Protein AF-A0A9I9E2L0-F1 (afdb_monomer)

Structure (mmCIF, N/CA/C/O backbone):
data_AF-A0A9I9E2L0-F1
#
_entry.id   AF-A0A9I9E2L0-F1
#
loop_
_atom_site.group_PDB
_atom_site.id
_atom_site.type_symbol
_atom_site.label_atom_id
_atom_site.label_alt_id
_atom_site.label_comp_id
_atom_site.label_asym_id
_atom_site.label_entity_id
_atom_site.label_seq_id
_atom_site.pdbx_PDB_ins_code
_atom_site.Cartn_x
_atom_site.Cartn_y
_atom_site.Cartn_z
_atom_site.occupancy
_atom_site.B_iso_or_equiv
_atom_site.auth_seq_id
_atom_site.auth_comp_id
_atom_site.auth_asym_id
_atom_site.auth_atom_id
_atom_site.pdbx_PDB_model_num
ATOM 1 N N . VAL A 1 1 ? -13.223 -1.050 19.903 1.00 66.44 1 VAL A N 1
ATOM 2 C CA . VAL A 1 1 ? -14.314 -0.051 19.802 1.00 66.44 1 VAL A CA 1
ATOM 3 C C . VAL A 1 1 ? -15.284 -0.520 18.727 1.00 66.44 1 VAL A C 1
ATOM 5 O O . VAL A 1 1 ? -15.280 0.008 17.629 1.00 66.44 1 VAL A O 1
ATOM 8 N N . LEU A 1 2 ? -16.043 -1.574 19.017 1.00 76.94 2 LEU A N 1
ATOM 9 C CA . LEU A 1 2 ? -17.119 -2.055 18.152 1.00 76.94 2 LEU A CA 1
ATOM 10 C C . LEU A 1 2 ? -18.434 -1.822 18.884 1.00 76.94 2 LEU A C 1
ATOM 12 O O . LEU A 1 2 ? -18.473 -1.879 20.117 1.00 76.94 2 LEU A O 1
ATOM 16 N N . LYS A 1 3 ? -19.491 -1.521 18.143 1.00 84.06 3 LYS A N 1
ATOM 17 C CA . LYS A 1 3 ? -20.833 -1.289 18.662 1.00 84.06 3 LYS A CA 1
ATOM 18 C C . LYS A 1 3 ? -21.819 -2.204 17.957 1.00 84.06 3 LYS A C 1
ATOM 20 O O . LYS A 1 3 ? -21.596 -2.682 16.850 1.00 84.06 3 LYS A O 1
ATOM 25 N N . LYS A 1 4 ? -22.942 -2.446 18.627 1.00 86.62 4 LYS A N 1
ATOM 26 C CA . LYS A 1 4 ? -24.074 -3.135 18.015 1.00 86.62 4 LYS A CA 1
ATOM 27 C C . LYS A 1 4 ? -24.522 -2.372 16.763 1.00 86.62 4 LYS A C 1
ATOM 29 O O . LYS A 1 4 ? -24.759 -1.170 16.848 1.00 86.62 4 LYS A O 1
ATOM 34 N N . GLY A 1 5 ? -24.672 -3.089 15.654 1.00 85.06 5 GLY A N 1
ATOM 35 C CA . GLY A 1 5 ? -24.998 -2.547 14.335 1.00 85.06 5 GLY A CA 1
ATOM 36 C C . GLY A 1 5 ? -23.785 -2.324 13.428 1.00 85.06 5 GLY A C 1
ATOM 37 O O . GLY A 1 5 ? -23.975 -2.124 12.231 1.00 85.06 5 GLY A O 1
ATOM 38 N N . ASP A 1 6 ? -22.556 -2.401 13.951 1.00 85.31 6 ASP A N 1
ATOM 39 C CA . ASP A 1 6 ? -21.355 -2.283 13.121 1.00 85.31 6 ASP A CA 1
ATOM 40 C C . ASP A 1 6 ? -21.259 -3.461 12.143 1.00 85.31 6 ASP A C 1
ATOM 42 O O . ASP A 1 6 ? -21.613 -4.602 12.462 1.00 85.31 6 ASP A O 1
ATOM 46 N N . THR A 1 7 ? -20.746 -3.185 10.945 1.00 83.94 7 THR A N 1
ATOM 47 C CA . THR A 1 7 ? -20.532 -4.205 9.914 1.00 83.94 7 THR A CA 1
ATOM 48 C C . THR A 1 7 ? -19.066 -4.616 9.881 1.00 83.94 7 THR A C 1
ATOM 50 O O . THR A 1 7 ? -18.178 -3.774 9.743 1.00 83.94 7 THR A O 1
ATOM 53 N N . LEU A 1 8 ? -18.802 -5.917 9.976 1.00 85.50 8 LEU A N 1
ATOM 54 C CA . LEU A 1 8 ? -17.474 -6.499 9.824 1.00 85.50 8 LEU A CA 1
ATOM 55 C C . LEU A 1 8 ? -17.405 -7.344 8.552 1.00 85.50 8 LEU A C 1
ATOM 57 O O . LEU A 1 8 ? -18.355 -8.025 8.168 1.00 85.50 8 LEU A O 1
ATOM 61 N N . PHE A 1 9 ? -16.234 -7.337 7.940 1.00 82.69 9 PHE A N 1
ATOM 62 C CA . PHE A 1 9 ? -15.884 -8.129 6.778 1.00 82.69 9 PHE A CA 1
ATOM 63 C C . PHE A 1 9 ? -14.737 -9.048 7.162 1.00 82.69 9 PHE A C 1
ATOM 65 O O . PHE A 1 9 ? -13.708 -8.585 7.648 1.00 82.69 9 PHE A O 1
ATOM 72 N N . LEU A 1 10 ? -14.911 -10.347 6.954 1.00 83.00 10 LEU A N 1
ATOM 73 C CA . LEU A 1 10 ? -13.898 -11.356 7.233 1.00 83.00 10 LEU A CA 1
ATOM 74 C C . LEU A 1 10 ? -13.575 -12.104 5.941 1.00 83.00 10 LEU A C 1
ATOM 76 O O . LEU A 1 10 ? -14.466 -12.691 5.332 1.00 83.00 10 LEU A O 1
ATOM 80 N N . GLY A 1 11 ? -12.316 -12.105 5.513 1.00 74.12 11 GLY A N 1
ATOM 81 C CA . GLY A 1 11 ? -11.905 -12.841 4.318 1.00 74.12 11 GLY A CA 1
ATOM 82 C C . GLY A 1 11 ? -10.413 -12.743 4.031 1.00 74.12 11 GLY A C 1
ATOM 83 O O . GLY A 1 11 ? -9.711 -11.898 4.577 1.00 74.12 11 GLY A O 1
ATOM 84 N N . GLU A 1 12 ? -9.918 -13.629 3.172 1.00 61.00 12 GLU A N 1
ATOM 85 C CA . GLU A 1 12 ? -8.512 -13.637 2.738 1.00 61.00 12 GLU A CA 1
ATOM 86 C C . GLU A 1 12 ? -8.230 -12.494 1.742 1.00 61.00 12 GLU A C 1
ATOM 88 O O . GLU A 1 12 ? -7.216 -11.803 1.825 1.00 61.00 12 GLU A O 1
ATOM 93 N N . TYR A 1 13 ? -9.207 -12.228 0.871 1.00 56.31 13 TYR A N 1
ATOM 94 C CA . TYR A 1 13 ? -9.256 -11.101 -0.054 1.00 56.31 13 TYR A CA 1
ATOM 95 C C . TYR A 1 13 ? -10.574 -10.376 0.181 1.00 56.31 13 TYR A C 1
ATOM 97 O O . TYR A 1 13 ? -11.625 -10.777 -0.328 1.00 56.31 13 TYR A O 1
ATOM 105 N N . LEU A 1 14 ? -10.535 -9.344 1.020 1.00 51.97 14 LEU A N 1
ATOM 106 C CA . LEU A 1 14 ? -11.686 -8.485 1.242 1.00 51.97 14 LEU A CA 1
ATOM 107 C C . LEU A 1 14 ? -12.102 -7.922 -0.130 1.00 51.97 14 LEU A C 1
ATOM 109 O O . LEU A 1 14 ? -11.304 -7.285 -0.807 1.00 51.97 14 LEU A O 1
ATOM 113 N N . PHE A 1 15 ? -13.332 -8.213 -0.555 1.00 47.72 15 PHE A N 1
ATOM 114 C CA . PHE A 1 15 ? -13.992 -7.631 -1.736 1.00 47.72 15 PHE A CA 1
ATOM 115 C C . PHE A 1 15 ? -13.702 -8.219 -3.131 1.00 47.72 15 PHE A C 1
ATOM 117 O O . PHE A 1 15 ? -14.215 -7.688 -4.112 1.00 47.72 15 PHE A O 1
ATOM 124 N N . ALA A 1 16 ? -13.043 -9.376 -3.263 1.00 40.31 16 ALA A N 1
ATOM 125 C CA . ALA A 1 16 ? -12.907 -10.040 -4.575 1.00 40.31 16 ALA A CA 1
ATOM 126 C C . ALA A 1 16 ? -14.209 -10.689 -5.111 1.00 40.31 16 ALA A C 1
ATOM 128 O O . ALA A 1 16 ? -14.199 -11.311 -6.173 1.00 40.31 16 ALA A O 1
ATOM 129 N N . GLY A 1 17 ? -15.332 -10.609 -4.383 1.00 40.41 17 GLY A N 1
ATOM 130 C CA . GLY A 1 17 ? -16.586 -11.280 -4.761 1.00 40.41 17 GLY A CA 1
ATOM 131 C C . GLY A 1 17 ? -16.481 -12.813 -4.814 1.00 40.41 17 GLY A C 1
ATOM 132 O O . GLY A 1 17 ? -17.396 -13.484 -5.288 1.00 40.41 17 GLY A O 1
ATOM 133 N N . SER A 1 18 ? -15.370 -13.383 -4.339 1.00 50.25 18 SER A N 1
ATOM 134 C CA . SER A 1 18 ? -15.167 -14.822 -4.239 1.00 50.25 18 SER A CA 1
ATOM 135 C C . SER A 1 18 ? -15.961 -15.391 -3.065 1.00 50.25 18 SER A C 1
ATOM 137 O O . SER A 1 18 ? -16.256 -14.697 -2.089 1.00 50.25 18 SER A O 1
ATOM 139 N N . GLN A 1 19 ? -16.255 -16.692 -3.122 1.00 55.84 19 GLN A N 1
ATOM 140 C CA . GLN A 1 19 ? -16.977 -17.449 -2.087 1.00 55.84 19 GLN A CA 1
ATOM 141 C C . GLN A 1 19 ? -16.257 -17.515 -0.718 1.00 55.84 19 GLN A C 1
ATOM 143 O O . GLN A 1 19 ? -16.630 -18.323 0.126 1.00 55.84 19 GLN A O 1
ATOM 148 N N . THR A 1 20 ? -15.229 -16.694 -0.495 1.00 66.44 20 THR A N 1
ATOM 149 C CA . THR A 1 20 ? -14.292 -16.736 0.636 1.00 66.44 20 THR A CA 1
ATOM 150 C C . THR A 1 20 ? -14.371 -15.500 1.541 1.00 66.44 20 THR A C 1
ATOM 152 O O . THR A 1 20 ? -13.487 -15.294 2.370 1.00 66.44 20 THR A O 1
ATOM 155 N N . SER A 1 21 ? -15.414 -14.669 1.401 1.00 74.31 21 SER A N 1
ATOM 156 C CA . SER A 1 21 ? -15.634 -13.482 2.242 1.00 74.31 21 SER A CA 1
ATOM 157 C C . SER A 1 21 ? -16.987 -13.522 2.956 1.00 74.31 21 SER A C 1
ATOM 159 O O . SER A 1 21 ? -18.023 -13.803 2.350 1.00 74.31 21 SER A O 1
ATOM 161 N N . VAL A 1 22 ? -16.977 -13.243 4.259 1.00 85.94 22 VAL A N 1
ATOM 162 C CA . VAL A 1 22 ? -18.143 -13.260 5.149 1.00 85.94 22 VAL A CA 1
ATOM 163 C C . VAL A 1 22 ? -18.445 -11.849 5.641 1.00 85.94 22 VAL A C 1
ATOM 165 O O . VAL A 1 22 ? -17.555 -11.105 6.050 1.00 85.94 22 VAL A O 1
ATOM 168 N N . TRP A 1 23 ? -19.727 -11.517 5.622 1.00 87.19 23 TRP A N 1
ATOM 169 C CA . TRP A 1 23 ? -20.323 -10.275 6.071 1.00 87.19 23 TRP A CA 1
ATOM 170 C C . TRP A 1 23 ? -20.962 -10.551 7.424 1.00 87.19 23 TRP A C 1
ATOM 172 O O . TRP A 1 23 ? -21.779 -11.465 7.568 1.00 87.19 23 TRP A O 1
ATOM 182 N N . LEU A 1 24 ? -20.569 -9.778 8.420 1.00 89.19 24 LEU A N 1
ATOM 183 C CA . LEU A 1 24 ? -20.963 -9.955 9.806 1.00 89.19 24 LEU A CA 1
ATOM 184 C C . LEU A 1 24 ? -21.600 -8.655 10.292 1.00 89.19 24 LEU A C 1
ATOM 186 O O . LEU A 1 24 ? -21.037 -7.584 10.103 1.00 89.19 24 LEU A O 1
ATOM 190 N N . GLU A 1 25 ? -22.755 -8.742 10.940 1.00 90.19 25 GLU A N 1
ATOM 191 C CA . GLU A 1 25 ? -23.333 -7.616 11.680 1.00 90.19 25 GLU A CA 1
ATOM 192 C C . GLU A 1 25 ? -23.162 -7.868 13.177 1.00 90.19 25 GLU A C 1
ATOM 194 O O . GLU A 1 25 ? -23.574 -8.917 13.683 1.00 90.19 25 GLU A O 1
ATOM 199 N N . VAL A 1 26 ? -22.557 -6.921 13.891 1.00 91.06 26 VAL A N 1
ATOM 200 C CA . VAL A 1 26 ? -22.359 -7.020 15.340 1.00 91.06 26 VAL A CA 1
ATOM 201 C C . VAL A 1 26 ? -23.714 -6.917 16.036 1.00 91.06 26 VAL A C 1
ATOM 203 O O . VAL A 1 26 ? -24.364 -5.873 15.997 1.00 91.06 26 VAL A O 1
ATOM 206 N N . PHE A 1 27 ? -24.147 -7.978 16.720 1.00 91.94 27 PHE A N 1
ATOM 207 C CA . PHE A 1 27 ? -25.388 -7.950 17.502 1.00 91.94 27 PHE A CA 1
ATOM 208 C C . PHE A 1 27 ? -25.146 -7.620 18.979 1.00 91.94 27 PHE A C 1
ATOM 210 O O . PHE A 1 27 ? -26.045 -7.085 19.635 1.00 91.94 27 PHE A O 1
ATOM 217 N N . GLU A 1 28 ? -23.955 -7.922 19.504 1.00 90.94 28 GLU A N 1
ATOM 218 C CA . GLU A 1 28 ? -23.580 -7.678 20.898 1.00 90.94 28 GLU A CA 1
ATOM 219 C C . GLU A 1 28 ? -22.053 -7.634 21.073 1.00 90.94 28 GLU A C 1
ATOM 221 O O . GLU A 1 28 ? -21.318 -8.320 20.368 1.00 90.94 28 GLU A O 1
ATOM 226 N N . VAL A 1 29 ? -21.581 -6.852 22.047 1.00 88.62 29 VAL A N 1
ATOM 227 C CA . VAL A 1 29 ? -20.181 -6.835 22.497 1.00 88.62 29 VAL A CA 1
ATOM 228 C C . VAL A 1 29 ? -20.169 -7.089 24.003 1.00 88.62 29 VAL A C 1
ATOM 230 O O . VAL A 1 29 ? -20.795 -6.341 24.756 1.00 88.62 29 VAL A O 1
ATOM 233 N N . LYS A 1 30 ? -19.482 -8.148 24.442 1.00 88.62 30 LYS A N 1
ATOM 234 C CA . LYS A 1 30 ? -19.356 -8.566 25.845 1.00 88.62 30 LYS A CA 1
ATOM 235 C C . LYS A 1 30 ? -17.880 -8.673 26.221 1.00 88.62 30 LYS A C 1
ATOM 237 O O . LYS A 1 30 ? -17.261 -9.712 26.032 1.00 88.62 30 LYS A O 1
ATOM 242 N N . GLY A 1 31 ? -17.329 -7.604 26.793 1.00 85.25 31 GLY A N 1
ATOM 243 C CA . GLY A 1 31 ? -15.902 -7.561 27.126 1.00 85.25 31 GLY A CA 1
ATOM 244 C C . GLY A 1 31 ? -15.052 -7.705 25.864 1.00 85.25 31 GLY A C 1
ATOM 245 O O . GLY A 1 31 ? -15.182 -6.884 24.956 1.00 85.25 31 GLY A O 1
ATOM 246 N N . ASP A 1 32 ? -14.237 -8.758 25.813 1.00 85.12 32 ASP A N 1
ATOM 247 C CA . ASP A 1 32 ? -13.371 -9.077 24.671 1.00 85.12 32 ASP A CA 1
ATOM 248 C C . ASP A 1 32 ? -14.076 -9.915 23.586 1.00 85.12 32 ASP A C 1
ATOM 250 O O . ASP A 1 32 ? -13.546 -10.072 22.485 1.00 85.12 32 ASP A O 1
ATOM 254 N N . ASP A 1 33 ? -15.290 -10.409 23.858 1.00 87.62 33 ASP A N 1
ATOM 255 C CA . ASP A 1 33 ? -16.068 -11.217 22.920 1.00 87.62 33 ASP A CA 1
ATOM 256 C C . ASP A 1 33 ? -17.048 -10.361 22.106 1.00 87.62 33 ASP A C 1
ATOM 258 O O . ASP A 1 33 ? -17.799 -9.533 22.637 1.00 87.62 33 ASP A O 1
ATOM 262 N N . VAL A 1 34 ? -17.093 -10.602 20.794 1.00 88.94 34 VAL A N 1
ATOM 263 C CA . VAL A 1 34 ? -17.988 -9.906 19.858 1.00 88.94 34 VAL A CA 1
ATOM 264 C C . VAL A 1 34 ? -18.940 -10.911 19.219 1.00 88.94 34 VAL A C 1
ATOM 266 O O . VAL A 1 34 ? -18.542 -11.763 18.425 1.00 88.94 34 VAL A O 1
ATOM 269 N N . GLY A 1 35 ? -20.224 -10.794 19.547 1.00 90.94 35 GLY A N 1
ATOM 270 C CA . GLY A 1 35 ? -21.290 -11.581 18.944 1.00 90.94 35 GLY A CA 1
ATOM 271 C C . GLY A 1 35 ? -21.691 -11.006 17.588 1.00 90.94 35 GLY A C 1
ATOM 272 O O . GLY A 1 35 ? -22.120 -9.854 17.500 1.00 90.94 35 GLY A O 1
ATOM 273 N N . CYS A 1 36 ? -21.602 -11.820 16.534 1.00 92.25 36 CYS A N 1
ATOM 274 C CA . CYS A 1 36 ? -21.930 -11.414 15.167 1.00 92.25 36 CYS A CA 1
ATOM 275 C C . CYS A 1 36 ? -22.995 -12.310 14.525 1.00 92.25 36 CYS A C 1
ATOM 277 O O . CYS A 1 36 ? -23.018 -13.521 14.744 1.00 92.25 36 CYS A O 1
ATOM 279 N N . VAL A 1 37 ? -23.847 -11.718 13.685 1.00 91.75 37 VAL A N 1
ATOM 280 C CA . VAL A 1 37 ? -24.773 -12.433 12.799 1.00 91.75 37 VAL A CA 1
ATOM 281 C C . VAL A 1 37 ? -24.189 -12.459 11.394 1.00 91.75 37 VAL A C 1
ATOM 283 O O . VAL A 1 37 ? -23.910 -11.413 10.811 1.00 91.75 37 VAL A O 1
ATOM 286 N N . VAL A 1 38 ? -24.041 -13.659 10.839 1.00 91.25 38 VAL A N 1
ATOM 287 C CA . VAL A 1 38 ? -23.591 -13.870 9.460 1.00 91.25 38 VAL A CA 1
ATOM 288 C C . VAL A 1 38 ? -24.694 -13.453 8.482 1.00 91.25 38 VAL A C 1
ATOM 290 O O . VAL A 1 38 ? -25.832 -13.906 8.598 1.00 91.25 38 VAL A O 1
ATOM 293 N N . LYS A 1 39 ? -24.362 -12.591 7.516 1.00 89.19 39 LYS A N 1
ATOM 294 C CA . LYS A 1 39 ? -25.306 -12.025 6.534 1.00 89.19 39 LYS A CA 1
ATOM 295 C C . LYS A 1 39 ? -25.243 -12.669 5.155 1.00 89.19 39 LYS A C 1
ATOM 297 O O . LYS A 1 39 ? -26.157 -12.475 4.360 1.00 89.19 39 LYS A O 1
ATOM 302 N N . ASN A 1 40 ? -24.207 -13.450 4.872 1.00 85.56 40 ASN A N 1
ATOM 303 C CA . ASN A 1 40 ? -24.065 -14.186 3.622 1.00 85.56 40 ASN A CA 1
ATOM 304 C C . ASN A 1 40 ? -23.449 -15.569 3.857 1.00 85.56 40 ASN A C 1
ATOM 306 O O . ASN A 1 40 ? -22.711 -15.793 4.812 1.00 85.56 40 ASN A O 1
ATOM 310 N N . SER A 1 41 ? -23.715 -16.498 2.946 1.00 83.81 41 SER A N 1
ATOM 31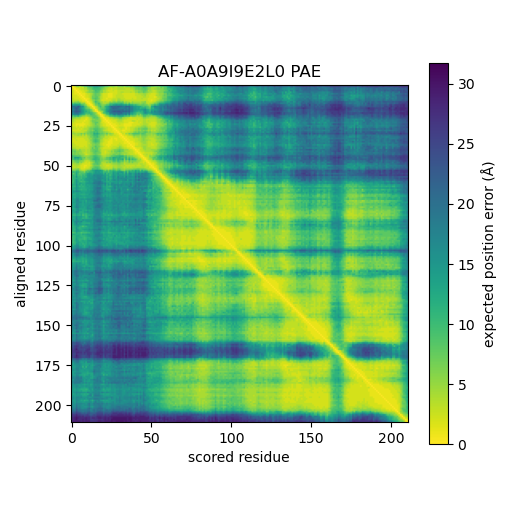1 C CA . SER A 1 41 ? -23.033 -17.790 2.934 1.00 83.81 41 SER A CA 1
ATOM 312 C C . SER A 1 41 ? -21.684 -17.665 2.228 1.00 83.81 41 SER A C 1
ATOM 314 O O . SER A 1 41 ? -21.621 -17.200 1.091 1.00 83.81 41 SER A O 1
ATOM 316 N N . ALA A 1 42 ? -20.616 -18.109 2.886 1.00 79.69 42 ALA A N 1
ATOM 317 C CA . ALA A 1 42 ? -19.282 -18.222 2.306 1.00 79.69 42 ALA A CA 1
ATOM 318 C C . ALA A 1 42 ? -18.509 -19.369 2.970 1.00 79.69 42 ALA A C 1
ATOM 320 O O . ALA A 1 42 ? -18.778 -19.729 4.117 1.00 79.69 42 ALA A O 1
ATOM 321 N N . THR A 1 43 ? -17.557 -19.945 2.238 1.00 80.94 43 THR A N 1
ATOM 322 C CA . THR A 1 43 ? -16.642 -20.970 2.746 1.00 80.94 43 THR A CA 1
ATOM 323 C C . THR A 1 43 ? -15.296 -20.319 3.022 1.00 80.94 43 THR A C 1
ATOM 325 O O . THR A 1 43 ? -14.600 -19.889 2.105 1.00 80.94 43 THR A O 1
ATOM 328 N N . LEU A 1 44 ? -14.927 -20.251 4.296 1.00 77.56 44 LEU A N 1
ATOM 329 C CA . LEU A 1 44 ? -13.614 -19.790 4.721 1.00 77.56 44 LEU A CA 1
ATOM 330 C C . LEU A 1 44 ? -12.629 -20.961 4.595 1.00 77.56 44 LEU A C 1
ATOM 332 O O . LEU A 1 44 ? -12.716 -21.933 5.345 1.00 77.56 44 LEU A O 1
ATOM 336 N N . VAL A 1 45 ? -11.738 -20.895 3.604 1.00 68.62 45 VAL A N 1
ATOM 337 C CA . VAL A 1 45 ? -10.681 -21.889 3.376 1.00 68.62 45 VAL A CA 1
ATOM 338 C C . VAL A 1 45 ? -9.345 -21.235 3.712 1.00 68.62 45 VAL A C 1
ATOM 340 O O . VAL A 1 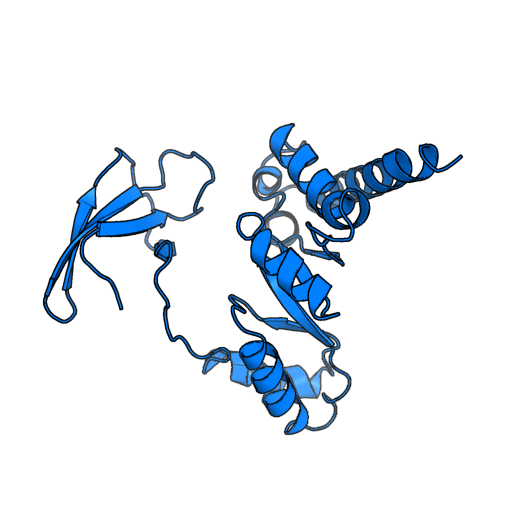45 ? -8.994 -20.238 3.096 1.00 68.62 45 VAL A O 1
ATOM 343 N N . GLY A 1 46 ? -8.616 -21.778 4.690 1.00 67.56 46 GLY A N 1
ATOM 344 C CA . GLY A 1 46 ? -7.348 -21.209 5.160 1.00 67.56 46 GLY A CA 1
ATOM 345 C C . GLY A 1 46 ? -7.253 -21.090 6.682 1.00 67.56 46 GLY A C 1
ATOM 346 O O . GLY A 1 46 ? -8.195 -21.392 7.419 1.00 67.56 46 GLY A O 1
ATOM 347 N N . THR A 1 47 ? -6.082 -20.670 7.158 1.00 63.62 47 THR A N 1
ATOM 348 C CA . THR A 1 47 ? -5.770 -20.503 8.590 1.00 63.62 47 THR A CA 1
ATOM 349 C C . THR A 1 47 ? -5.688 -19.042 9.028 1.00 63.62 47 THR A C 1
ATOM 351 O O . THR A 1 47 ? -5.715 -18.772 10.226 1.00 63.62 47 THR A O 1
ATOM 354 N N . MET A 1 48 ? -5.599 -18.099 8.087 1.00 64.50 48 MET A N 1
ATOM 355 C CA . MET A 1 48 ? -5.507 -16.665 8.357 1.00 64.50 48 MET A CA 1
ATOM 356 C C . MET A 1 48 ? -6.508 -15.895 7.503 1.00 64.50 48 MET A C 1
ATOM 358 O O . MET A 1 48 ? -6.602 -16.115 6.300 1.00 64.50 48 MET A O 1
ATOM 362 N N . TYR A 1 49 ? -7.217 -14.961 8.132 1.00 73.19 49 TYR A N 1
ATOM 363 C CA . TYR A 1 49 ? -8.191 -14.092 7.479 1.00 73.19 49 TYR A CA 1
ATOM 364 C C . TYR A 1 49 ? -7.964 -12.653 7.920 1.00 73.19 49 TYR A C 1
ATOM 366 O O . TYR A 1 49 ? -7.571 -12.398 9.060 1.00 73.19 49 TYR A O 1
ATOM 374 N N . THR A 1 50 ? -8.247 -11.716 7.025 1.00 71.44 50 THR A N 1
ATOM 375 C CA . THR A 1 50 ? -8.261 -10.292 7.342 1.00 71.44 50 THR A CA 1
ATOM 376 C C . THR A 1 50 ? -9.653 -9.928 7.843 1.00 71.44 50 THR A C 1
ATOM 378 O O . THR A 1 50 ? -10.652 -10.237 7.191 1.00 71.44 50 THR A O 1
ATOM 381 N N . LEU A 1 51 ? -9.718 -9.284 9.009 1.00 77.50 51 LEU A N 1
ATOM 382 C CA . LEU A 1 51 ? -10.942 -8.709 9.556 1.00 77.50 51 LEU A CA 1
ATOM 383 C C . LEU A 1 51 ? -10.911 -7.197 9.330 1.00 77.50 51 LEU A C 1
ATOM 385 O O . LEU A 1 51 ? -10.013 -6.517 9.820 1.00 77.50 51 LEU A O 1
ATOM 389 N N . HIS A 1 52 ? -11.905 -6.676 8.624 1.00 73.44 52 HIS A N 1
ATOM 390 C CA . HIS A 1 52 ? -12.097 -5.249 8.414 1.00 73.44 52 HIS A CA 1
ATOM 391 C C . HIS A 1 52 ? -13.422 -4.811 9.031 1.00 73.44 52 HIS A C 1
ATOM 393 O O . HIS A 1 52 ? -14.468 -5.379 8.735 1.00 73.44 52 HIS A O 1
ATOM 399 N N . ALA A 1 53 ? -13.394 -3.790 9.879 1.00 72.62 53 ALA A N 1
ATOM 400 C CA . ALA A 1 53 ? -14.586 -3.241 10.509 1.00 72.62 53 ALA A CA 1
ATOM 401 C C . ALA A 1 53 ? -14.971 -1.931 9.816 1.00 72.62 53 ALA A C 1
ATOM 403 O O . ALA A 1 53 ? -14.229 -0.951 9.902 1.00 72.62 53 ALA A O 1
ATOM 404 N N . ALA A 1 54 ? -16.111 -1.909 9.122 1.00 60.00 54 ALA A N 1
ATOM 405 C CA . ALA A 1 54 ? -16.599 -0.694 8.481 1.00 60.00 54 ALA A CA 1
ATOM 406 C C . ALA A 1 54 ? -16.890 0.382 9.530 1.00 60.00 54 ALA A C 1
ATOM 408 O O . ALA A 1 54 ? -17.526 0.117 10.546 1.00 60.00 54 ALA A O 1
ATOM 409 N N . GLU A 1 55 ? -16.390 1.590 9.267 1.00 56.28 55 GLU A N 1
ATOM 410 C CA . GLU A 1 55 ? -16.686 2.826 10.007 1.00 56.28 55 GLU A CA 1
ATOM 411 C C . GLU A 1 55 ? -16.255 2.872 11.487 1.00 56.28 55 GLU A C 1
ATOM 413 O O . GLU A 1 55 ? -16.384 3.913 12.134 1.00 56.28 55 GLU A O 1
ATOM 418 N N . SER A 1 56 ? -15.664 1.804 12.032 1.00 54.84 56 SER A N 1
ATOM 419 C CA . SER A 1 56 ? -15.156 1.815 13.407 1.00 54.84 56 SER A CA 1
ATOM 420 C C . SER A 1 56 ? -13.765 2.462 13.499 1.00 54.84 56 SER A C 1
ATOM 422 O O . SER A 1 56 ? -12.818 2.098 12.795 1.00 54.84 56 SER A O 1
ATOM 424 N N . HIS A 1 57 ? -13.620 3.438 14.399 1.00 53.22 57 HIS A N 1
ATOM 425 C CA . HIS A 1 57 ? -12.332 4.069 14.685 1.00 53.22 57 HIS A CA 1
ATOM 426 C C . HIS A 1 57 ? -11.466 3.111 15.514 1.00 53.22 57 HIS A C 1
ATOM 428 O O . HIS A 1 57 ? -11.591 3.022 16.735 1.00 53.22 57 HIS A O 1
ATOM 434 N N . ILE A 1 58 ? -10.611 2.343 14.843 1.00 58.81 58 ILE A N 1
ATOM 435 C CA . ILE A 1 58 ? -9.673 1.435 15.508 1.00 58.81 58 ILE A CA 1
ATOM 436 C C . ILE A 1 58 ? -8.427 2.231 15.928 1.00 58.81 58 ILE A C 1
ATOM 438 O O . ILE A 1 58 ? -7.632 2.573 15.068 1.00 58.81 58 ILE A O 1
ATOM 442 N N . ASP A 1 59 ? -8.199 2.533 17.203 1.00 56.19 59 ASP A N 1
ATOM 443 C CA . ASP A 1 59 ? -6.960 3.212 17.641 1.00 56.19 59 ASP A CA 1
ATOM 444 C C . ASP A 1 59 ? -5.763 2.247 17.672 1.00 56.19 59 ASP A C 1
ATOM 446 O O . ASP A 1 59 ? -5.325 1.786 18.724 1.00 56.19 59 ASP A O 1
ATOM 450 N N . LEU A 1 60 ? -5.244 1.906 16.491 1.00 63.31 60 LEU A N 1
ATOM 451 C CA . LEU A 1 60 ? -3.962 1.225 16.341 1.00 63.31 60 LEU A CA 1
ATOM 452 C C . LEU A 1 60 ? -2.841 2.254 16.157 1.00 63.31 60 LEU A C 1
ATOM 454 O O . LEU A 1 60 ? -3.038 3.234 15.433 1.00 63.31 60 LEU A O 1
ATOM 458 N N . PRO A 1 61 ? -1.666 2.033 16.774 1.00 66.50 61 PRO A N 1
ATOM 459 C CA . PRO A 1 61 ? -0.515 2.896 16.566 1.00 66.50 61 PRO A CA 1
ATOM 460 C C . PRO A 1 61 ? -0.052 2.821 15.107 1.00 66.50 61 PRO A C 1
ATOM 462 O O . PRO A 1 61 ? 0.008 1.738 14.524 1.00 66.50 61 PRO A O 1
ATOM 465 N N . THR A 1 62 ? 0.306 3.971 14.531 1.00 71.38 62 THR A N 1
ATOM 466 C CA . THR A 1 62 ? 0.786 4.088 13.143 1.00 71.38 62 THR A CA 1
ATOM 467 C C . THR A 1 62 ? 2.045 3.260 12.881 1.00 71.38 62 THR A C 1
ATOM 469 O O . THR A 1 62 ? 2.227 2.736 11.786 1.00 71.38 62 THR A O 1
ATOM 472 N N . LEU A 1 63 ? 2.925 3.164 13.883 1.00 77.38 63 LEU A N 1
ATOM 473 C CA . LEU A 1 63 ? 4.138 2.353 13.849 1.00 77.38 63 LEU A CA 1
ATOM 474 C C . LEU A 1 63 ? 4.056 1.280 14.930 1.00 77.38 63 LEU A C 1
ATOM 476 O O . LEU A 1 63 ? 3.734 1.548 16.088 1.00 77.38 63 LEU A O 1
ATOM 480 N N . THR A 1 64 ? 4.379 0.061 14.537 1.00 81.88 64 THR A N 1
ATOM 481 C CA . THR A 1 64 ? 4.390 -1.130 15.376 1.00 81.88 64 THR A CA 1
ATOM 482 C C . THR A 1 64 ? 5.817 -1.525 15.749 1.00 81.88 64 THR A C 1
ATOM 484 O O . THR A 1 64 ? 6.798 -1.023 15.202 1.00 81.88 64 THR A O 1
ATOM 487 N N . GLU A 1 65 ? 5.959 -2.497 16.651 1.00 79.94 65 GLU A N 1
ATOM 488 C CA . GLU A 1 65 ? 7.266 -3.062 17.012 1.00 79.94 65 GLU A CA 1
ATOM 489 C C . GLU A 1 65 ? 8.029 -3.616 15.796 1.00 79.94 65 GLU A C 1
ATOM 491 O O . GLU A 1 65 ? 9.256 -3.543 15.736 1.00 79.94 65 GLU A O 1
ATOM 496 N N . LYS A 1 66 ? 7.305 -4.128 14.792 1.00 80.38 66 LYS A N 1
ATOM 497 C CA . LYS A 1 66 ? 7.905 -4.649 13.557 1.00 80.38 66 LYS A CA 1
ATOM 498 C C . LYS A 1 66 ? 8.577 -3.549 12.736 1.00 80.38 66 LYS A C 1
ATOM 500 O O . LYS A 1 66 ? 9.580 -3.810 12.076 1.00 80.38 66 LYS A O 1
ATOM 505 N N . ASP A 1 67 ? 8.094 -2.314 12.842 1.00 83.19 67 ASP A N 1
ATOM 506 C CA . ASP A 1 67 ? 8.619 -1.166 12.103 1.00 83.19 67 ASP A CA 1
ATOM 507 C C . ASP A 1 67 ? 9.962 -0.666 12.665 1.00 83.19 67 ASP A C 1
ATOM 509 O O . ASP A 1 67 ? 10.640 0.150 12.041 1.00 83.19 67 ASP A O 1
ATOM 513 N N . ARG A 1 68 ? 10.450 -1.232 13.783 1.00 81.88 68 ARG A N 1
ATOM 514 C CA . ARG A 1 68 ? 11.820 -0.994 14.281 1.00 81.88 68 ARG A CA 1
ATOM 515 C C . ARG A 1 68 ? 12.909 -1.409 13.298 1.00 81.88 68 ARG A C 1
ATOM 517 O O . ARG A 1 68 ? 14.039 -0.929 13.398 1.00 81.88 68 ARG A O 1
ATOM 524 N N . ILE A 1 69 ? 12.584 -2.256 12.323 1.00 87.69 69 ILE A N 1
ATOM 525 C CA . ILE A 1 69 ? 13.494 -2.581 11.223 1.00 87.69 69 ILE A CA 1
ATOM 526 C C . ILE A 1 69 ? 13.913 -1.330 10.432 1.00 87.69 69 ILE A C 1
ATOM 528 O O . ILE A 1 69 ? 15.029 -1.280 9.921 1.00 87.69 69 ILE A O 1
ATOM 532 N N . ILE A 1 70 ? 13.087 -0.275 10.408 1.00 87.44 70 ILE A N 1
ATOM 533 C CA . ILE A 1 70 ? 13.423 1.016 9.789 1.00 87.44 70 ILE A CA 1
ATOM 534 C C . ILE A 1 70 ? 14.635 1.651 10.484 1.00 87.44 70 ILE A C 1
ATOM 536 O O . ILE A 1 70 ? 15.555 2.120 9.819 1.00 87.44 70 ILE A O 1
ATOM 540 N N . ALA A 1 71 ? 14.688 1.602 11.818 1.00 86.06 71 ALA A N 1
ATOM 541 C CA . ALA A 1 71 ? 15.781 2.180 12.603 1.00 86.06 71 ALA A CA 1
ATOM 542 C C . ALA A 1 71 ? 17.107 1.415 12.471 1.00 86.06 71 ALA A C 1
ATOM 544 O O . ALA A 1 71 ? 18.162 1.956 12.784 1.00 86.06 71 ALA A O 1
ATOM 545 N N . THR A 1 72 ? 17.068 0.159 12.023 1.00 88.19 72 THR A N 1
ATOM 546 C CA . THR A 1 72 ? 18.260 -0.689 11.885 1.00 88.19 72 THR A CA 1
ATOM 547 C C . THR A 1 72 ? 18.631 -0.886 10.419 1.00 88.19 72 THR A C 1
ATOM 549 O O . THR A 1 72 ? 19.633 -0.358 9.939 1.00 88.19 72 THR A O 1
ATOM 552 N N . TRP A 1 73 ? 17.810 -1.629 9.681 1.00 90.88 73 TRP A N 1
ATOM 553 C CA . TRP A 1 73 ? 18.009 -1.905 8.265 1.00 90.88 73 TRP A CA 1
ATOM 554 C C . TRP A 1 73 ? 17.717 -0.677 7.398 1.00 90.88 73 TRP A C 1
ATOM 556 O O . TRP A 1 73 ? 18.469 -0.415 6.464 1.00 90.88 73 TRP A O 1
ATOM 566 N N . GLY A 1 74 ? 16.670 0.092 7.713 1.00 88.06 74 GLY A N 1
ATOM 567 C CA . GLY A 1 74 ? 16.286 1.266 6.922 1.00 88.06 74 GLY A CA 1
ATOM 568 C C . GLY A 1 74 ? 17.381 2.332 6.884 1.00 88.06 74 GLY A C 1
ATOM 569 O O . GLY A 1 74 ? 17.776 2.757 5.802 1.00 88.06 74 GLY A O 1
ATOM 570 N N . VAL A 1 75 ? 17.942 2.680 8.048 1.00 88.62 75 VAL A N 1
ATOM 571 C CA . VAL A 1 75 ? 19.078 3.615 8.167 1.00 88.62 75 VAL A CA 1
ATOM 572 C C . VAL A 1 75 ? 20.293 3.100 7.399 1.00 88.62 75 VAL A C 1
ATOM 574 O O . VAL A 1 75 ? 20.863 3.814 6.579 1.00 88.62 75 VAL A O 1
ATOM 577 N N . LYS A 1 76 ? 20.665 1.828 7.605 1.00 89.69 76 LYS A N 1
ATOM 578 C CA . LYS A 1 76 ? 21.830 1.221 6.943 1.00 89.69 76 LYS A CA 1
ATOM 579 C C . LYS A 1 76 ? 21.740 1.279 5.414 1.00 89.69 76 LYS A C 1
ATOM 581 O O . LYS A 1 76 ? 22.768 1.415 4.757 1.00 89.69 76 LYS A O 1
ATOM 586 N N . ASN A 1 77 ? 20.536 1.144 4.863 1.00 91.19 77 ASN A N 1
ATOM 587 C CA . ASN A 1 77 ? 20.306 1.111 3.420 1.00 91.19 77 ASN A CA 1
ATOM 588 C C . ASN A 1 77 ? 19.833 2.449 2.844 1.00 91.19 77 ASN A C 1
ATOM 590 O O . ASN A 1 77 ? 19.604 2.508 1.642 1.00 91.19 77 ASN A O 1
ATOM 594 N N . LYS A 1 78 ? 19.706 3.499 3.669 1.00 89.69 78 LYS A N 1
ATOM 595 C CA . LYS A 1 78 ? 19.252 4.836 3.258 1.00 89.69 78 LYS A CA 1
ATOM 596 C C . LYS A 1 78 ? 17.973 4.780 2.425 1.00 89.69 78 LYS A C 1
ATOM 598 O O . LYS A 1 78 ? 17.956 5.187 1.270 1.00 89.69 78 LYS A O 1
ATOM 603 N N . ILE A 1 79 ? 16.920 4.207 3.002 1.00 89.75 79 ILE A N 1
ATOM 604 C CA . ILE A 1 79 ? 15.643 4.071 2.297 1.00 89.75 79 ILE A CA 1
ATOM 605 C C . ILE A 1 79 ? 15.144 5.433 1.789 1.00 89.75 79 ILE A C 1
ATOM 607 O O . ILE A 1 79 ? 15.106 6.405 2.535 1.00 89.75 79 ILE A O 1
ATOM 611 N N . ASP A 1 80 ? 14.721 5.492 0.528 1.00 89.19 80 ASP A N 1
ATOM 612 C CA . ASP A 1 80 ? 14.186 6.727 -0.061 1.00 89.19 80 ASP A CA 1
ATOM 613 C C . ASP A 1 80 ? 12.715 6.953 0.304 1.00 89.19 80 ASP A C 1
ATOM 615 O O . ASP A 1 80 ? 12.235 8.087 0.365 1.00 89.19 80 ASP A O 1
ATOM 619 N N . PHE A 1 81 ? 11.990 5.863 0.569 1.00 89.38 81 PHE A N 1
ATOM 620 C CA . PHE A 1 81 ? 10.541 5.866 0.718 1.00 89.38 81 PHE A CA 1
ATOM 621 C C . PHE A 1 81 ? 10.089 5.038 1.921 1.00 89.38 81 PHE A C 1
ATOM 623 O O . PHE A 1 81 ? 10.489 3.885 2.089 1.00 89.38 81 PHE A O 1
ATOM 630 N N . LEU A 1 82 ? 9.192 5.611 2.725 1.00 88.50 82 LEU A N 1
ATOM 631 C CA . LEU A 1 82 ? 8.451 4.923 3.775 1.00 88.50 82 LEU A CA 1
ATOM 632 C C . LEU A 1 82 ? 6.959 4.934 3.438 1.00 88.50 82 LEU A C 1
ATOM 634 O O . LEU A 1 82 ? 6.314 5.980 3.422 1.00 88.50 82 LEU A O 1
ATOM 638 N N . SER A 1 83 ? 6.402 3.751 3.208 1.00 86.50 83 SER A N 1
ATOM 639 C CA . SER A 1 83 ? 4.974 3.565 2.959 1.00 86.50 83 SER A CA 1
ATOM 640 C C . SER A 1 83 ? 4.246 3.255 4.268 1.00 86.50 83 SER A C 1
ATOM 642 O O . SER A 1 83 ? 4.479 2.205 4.865 1.00 86.50 83 SER A O 1
ATOM 644 N N . LEU A 1 84 ? 3.326 4.121 4.691 1.00 83.56 84 LEU A N 1
ATOM 645 C CA . LEU A 1 84 ? 2.483 3.902 5.868 1.00 83.56 84 LEU A CA 1
ATOM 646 C C . LEU A 1 84 ? 1.228 3.125 5.492 1.00 83.56 84 LEU A C 1
ATOM 648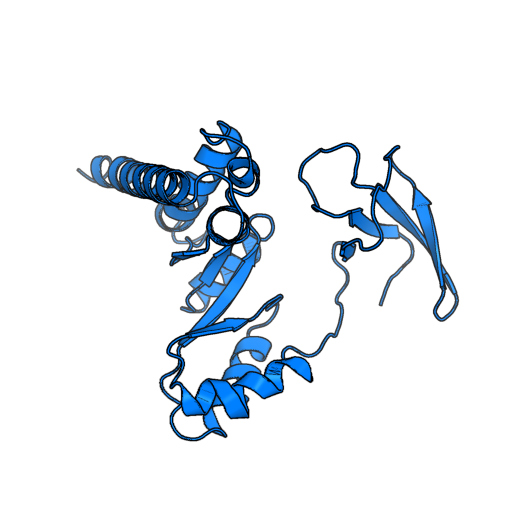 O O . LEU A 1 84 ? 0.446 3.570 4.654 1.00 83.56 84 LEU A O 1
ATOM 652 N N . SER A 1 85 ? 1.028 1.976 6.132 1.00 77.44 85 SER A N 1
ATOM 653 C CA . SER A 1 85 ? -0.201 1.192 5.982 1.00 77.44 85 SER A CA 1
ATOM 654 C C . SER A 1 85 ? -1.278 1.729 6.927 1.00 77.44 85 SER A C 1
ATOM 656 O O . SER A 1 85 ? -0.972 2.015 8.081 1.00 77.44 85 SER A O 1
ATOM 658 N N . HIS A 1 86 ? -2.528 1.826 6.462 1.00 72.38 86 HIS A N 1
ATOM 659 C CA . HIS A 1 86 ? -3.681 2.283 7.259 1.00 72.38 86 HIS A CA 1
ATOM 660 C C . HIS A 1 86 ? -3.536 3.704 7.844 1.00 72.38 86 HIS A C 1
ATOM 662 O O . HIS A 1 86 ? -4.024 3.984 8.944 1.00 72.38 86 HIS A O 1
ATOM 668 N N . ALA A 1 87 ? -2.868 4.607 7.117 1.00 72.12 87 ALA A N 1
ATOM 669 C CA . ALA A 1 87 ? -2.809 6.018 7.486 1.00 72.12 87 ALA A CA 1
ATOM 670 C C . ALA A 1 87 ? -4.203 6.645 7.327 1.00 72.12 87 ALA A C 1
ATOM 672 O O . ALA A 1 87 ? -4.719 6.762 6.218 1.00 72.12 87 ALA A O 1
ATOM 673 N N . ARG A 1 88 ? -4.818 7.040 8.443 1.00 68.50 88 ARG A N 1
ATOM 674 C CA . ARG A 1 88 ? -6.195 7.564 8.487 1.00 68.50 88 ARG A CA 1
ATOM 675 C C . ARG A 1 88 ? -6.238 9.048 8.806 1.00 68.50 88 ARG A C 1
ATOM 677 O O . ARG A 1 88 ? -7.174 9.735 8.396 1.00 68.50 88 ARG A O 1
ATOM 684 N N . HIS A 1 89 ? -5.214 9.545 9.496 1.00 70.88 89 HIS A N 1
ATOM 685 C CA . HIS A 1 89 ? -5.109 10.932 9.925 1.00 70.88 89 HIS A CA 1
ATOM 686 C C . HIS A 1 89 ? -3.783 11.545 9.506 1.00 70.88 89 HIS A C 1
ATOM 688 O O . HIS A 1 89 ? -2.757 10.881 9.404 1.00 70.88 89 HIS A O 1
ATOM 694 N N . VAL A 1 90 ? -3.777 12.867 9.345 1.00 70.00 90 VAL A N 1
ATOM 695 C CA . VAL A 1 90 ? -2.541 13.623 9.078 1.00 70.00 90 VAL A CA 1
ATOM 696 C C . VAL A 1 90 ? -1.501 13.394 10.182 1.00 70.00 90 VAL A C 1
ATOM 698 O O . VAL A 1 90 ? -0.300 13.434 9.921 1.00 70.00 90 VAL A O 1
ATOM 701 N N . GLU A 1 91 ? -1.957 13.123 11.406 1.00 76.12 91 GLU A N 1
ATOM 702 C CA . GLU A 1 91 ? -1.078 12.864 12.541 1.00 76.12 91 GLU A CA 1
ATOM 703 C C . GLU A 1 91 ? -0.244 11.589 12.378 1.00 76.12 91 GLU A C 1
ATOM 705 O O . GLU A 1 91 ? 0.904 11.571 12.806 1.00 76.12 91 GLU A O 1
ATOM 710 N N . ASP A 1 92 ? -0.745 10.581 11.661 1.00 79.75 92 ASP A N 1
ATOM 711 C CA . ASP A 1 92 ? -0.002 9.353 11.355 1.00 79.75 92 ASP A CA 1
ATOM 712 C C . ASP A 1 92 ?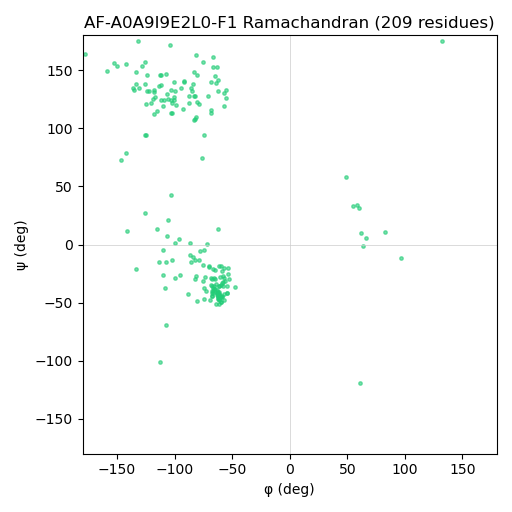 1.279 9.676 10.565 1.00 79.75 92 ASP A C 1
ATOM 714 O O . ASP A 1 92 ? 2.387 9.240 10.887 1.00 79.75 92 ASP A O 1
ATOM 718 N N . VAL A 1 93 ? 1.144 10.545 9.560 1.00 80.19 93 VAL A N 1
ATOM 719 C CA . VAL A 1 93 ? 2.264 11.019 8.738 1.00 80.19 93 VAL A CA 1
ATOM 720 C C . VAL A 1 93 ? 3.232 11.865 9.568 1.00 80.19 93 VAL A C 1
ATOM 722 O O . VAL A 1 93 ? 4.448 11.777 9.379 1.00 80.19 93 VAL A O 1
ATOM 725 N N . ARG A 1 94 ? 2.722 12.681 10.502 1.00 83.00 94 ARG A N 1
ATOM 726 C CA . ARG A 1 94 ? 3.566 13.498 11.390 1.00 83.00 94 ARG A CA 1
ATOM 727 C C . ARG A 1 94 ? 4.358 12.643 12.369 1.00 83.00 94 ARG A C 1
ATOM 729 O O . ARG A 1 94 ? 5.556 12.874 12.512 1.00 83.00 94 ARG A O 1
ATOM 736 N N . GLN A 1 95 ? 3.733 11.642 12.980 1.00 85.06 95 GLN A N 1
ATOM 737 C CA . GLN A 1 95 ? 4.404 10.700 13.874 1.00 85.06 95 GLN A CA 1
ATOM 738 C C . GLN A 1 95 ? 5.504 9.934 13.140 1.00 85.06 95 GLN A C 1
ATOM 740 O O . GLN A 1 95 ? 6.633 9.866 13.624 1.00 85.06 95 GLN A O 1
ATOM 745 N N . ALA A 1 96 ? 5.222 9.438 11.932 1.00 85.50 96 ALA A N 1
ATOM 746 C CA . ALA A 1 96 ? 6.228 8.788 11.099 1.00 85.50 96 ALA A CA 1
ATOM 747 C C . ALA A 1 96 ? 7.380 9.736 10.731 1.00 85.50 96 ALA A C 1
ATOM 749 O O . ALA A 1 96 ? 8.547 9.354 10.807 1.00 85.50 96 ALA A O 1
ATOM 750 N N . ARG A 1 97 ? 7.082 11.001 10.402 1.00 88.12 97 ARG A N 1
ATOM 751 C CA . ARG A 1 97 ? 8.109 12.020 10.138 1.00 88.12 97 ARG A CA 1
ATOM 752 C C . ARG A 1 97 ? 8.969 12.286 11.367 1.00 88.12 97 ARG A C 1
ATOM 754 O O . ARG A 1 97 ? 10.185 12.356 11.235 1.00 88.12 97 ARG A O 1
ATOM 761 N N . GLN A 1 98 ? 8.357 12.413 12.541 1.00 88.06 98 GLN A N 1
ATOM 762 C CA . GLN A 1 98 ? 9.074 12.629 13.795 1.00 88.06 98 GLN A CA 1
ATOM 763 C C . GLN A 1 98 ? 9.933 11.416 14.177 1.00 88.06 98 GLN A C 1
ATOM 765 O O . GLN A 1 98 ? 11.013 11.568 14.744 1.00 88.06 98 GLN A O 1
ATOM 770 N N . PHE A 1 99 ? 9.461 10.205 13.882 1.00 88.12 99 PHE A N 1
ATOM 771 C CA . PHE A 1 99 ? 10.233 8.983 14.061 1.00 88.12 99 PHE A CA 1
ATOM 772 C C . PHE A 1 99 ? 11.461 8.969 13.147 1.00 88.12 99 PHE A C 1
ATOM 774 O O . PHE A 1 99 ? 12.575 8.829 13.643 1.00 88.12 99 PHE A O 1
ATOM 781 N N . LEU A 1 100 ? 11.280 9.211 11.845 1.00 88.00 100 LEU A N 1
ATOM 782 C CA . LEU A 1 100 ? 12.383 9.282 10.885 1.00 88.00 100 LEU A CA 1
ATOM 783 C C . LEU A 1 100 ? 13.369 10.407 11.209 1.00 88.00 100 LEU A C 1
ATOM 785 O O . LEU A 1 100 ? 14.565 10.214 11.044 1.00 88.00 100 LEU A O 1
ATOM 789 N N . SER A 1 101 ? 12.904 11.550 11.726 1.00 87.19 101 SER A N 1
ATOM 790 C CA . SER A 1 101 ? 13.796 12.664 12.069 1.00 87.19 101 SER A CA 1
ATOM 791 C C . SER A 1 101 ? 14.697 12.402 13.271 1.00 87.19 101 SER A C 1
ATOM 793 O O . SER A 1 101 ? 15.669 13.120 13.482 1.00 87.19 101 SER A O 1
ATOM 795 N N . LYS A 1 102 ? 14.354 11.406 14.095 1.00 88.44 102 LYS A N 1
ATOM 796 C CA . LYS A 1 102 ? 15.203 10.937 15.198 1.00 88.44 102 LYS A CA 1
ATOM 797 C C . LYS A 1 102 ? 16.257 9.933 14.729 1.00 88.44 102 LYS A C 1
ATOM 799 O O . LYS A 1 102 ? 17.121 9.570 15.520 1.00 88.44 102 LYS A O 1
ATOM 804 N N . LEU A 1 103 ? 16.152 9.449 13.492 1.00 86.12 103 LEU A N 1
ATOM 805 C CA . LEU A 1 103 ? 17.076 8.495 12.900 1.00 86.12 103 LEU A CA 1
ATOM 806 C C . LEU A 1 103 ? 18.059 9.244 12.002 1.00 86.12 103 LEU A C 1
ATOM 808 O O . LEU A 1 103 ? 17.662 10.071 11.178 1.00 86.12 103 LEU A O 1
ATOM 812 N N . ASP A 1 104 ? 19.345 8.945 12.156 1.00 78.94 104 ASP A N 1
ATOM 813 C CA . ASP A 1 104 ? 20.378 9.553 11.324 1.00 78.94 104 ASP A CA 1
ATOM 814 C C . ASP A 1 104 ? 20.181 9.174 9.848 1.00 78.94 104 ASP A C 1
ATOM 816 O O . ASP A 1 104 ? 19.813 8.048 9.515 1.00 78.94 104 ASP A O 1
ATOM 820 N N . ASP A 1 105 ? 20.435 10.136 8.959 1.00 81.12 105 ASP A N 1
ATOM 821 C CA . ASP A 1 105 ? 20.451 9.971 7.496 1.00 81.12 105 ASP A CA 1
ATOM 822 C C . ASP A 1 105 ? 19.101 9.637 6.817 1.00 81.12 105 ASP A C 1
ATOM 824 O O . ASP A 1 105 ? 19.053 9.464 5.603 1.00 81.12 105 ASP A O 1
ATOM 828 N N . LEU A 1 106 ? 17.978 9.621 7.553 1.00 85.50 106 LEU A N 1
ATOM 829 C CA . LEU A 1 106 ? 16.637 9.363 6.989 1.00 85.50 106 LEU A CA 1
ATOM 830 C C . LEU A 1 106 ? 15.726 10.597 6.896 1.00 85.50 106 LEU A C 1
ATOM 832 O O . LEU A 1 106 ? 14.560 10.477 6.514 1.00 85.50 106 LEU A O 1
ATOM 836 N N . ASN A 1 107 ? 16.235 11.800 7.170 1.00 82.94 107 ASN A N 1
ATOM 837 C CA . ASN A 1 107 ? 15.451 13.041 7.094 1.00 82.94 107 ASN A CA 1
ATOM 838 C C . ASN A 1 107 ? 14.840 13.307 5.705 1.00 82.94 107 ASN A C 1
ATOM 840 O O . ASN A 1 107 ? 13.751 13.876 5.618 1.00 82.94 107 ASN A O 1
ATOM 844 N N . GLN A 1 108 ? 15.526 12.878 4.641 1.00 84.31 108 GLN A N 1
ATOM 845 C CA . GLN A 1 108 ? 15.103 13.058 3.245 1.00 84.31 108 GLN A CA 1
ATOM 846 C C . GLN A 1 108 ? 14.093 12.002 2.772 1.00 84.31 108 GLN A C 1
ATOM 848 O O . GLN A 1 108 ? 13.456 12.194 1.740 1.00 84.31 108 GLN A O 1
ATOM 853 N N . THR A 1 109 ? 13.907 10.917 3.533 1.00 88.19 109 THR A N 1
ATOM 854 C CA . THR A 1 109 ? 12.971 9.834 3.196 1.00 88.19 109 THR A CA 1
ATOM 855 C C . THR A 1 109 ? 11.574 10.410 2.974 1.00 88.19 109 THR A C 1
ATOM 857 O O . THR A 1 109 ? 11.030 11.105 3.845 1.00 88.19 109 THR A O 1
ATOM 860 N N . GLN A 1 110 ? 10.958 10.138 1.828 1.00 86.50 110 GLN A N 1
ATOM 861 C CA . GLN A 1 110 ? 9.584 10.558 1.578 1.00 86.50 110 GLN A CA 1
ATOM 862 C C . GLN A 1 110 ? 8.612 9.582 2.240 1.00 86.50 110 GLN A C 1
ATOM 864 O O . GLN A 1 110 ? 8.881 8.389 2.350 1.00 86.50 110 GLN A O 1
ATOM 869 N N . ILE A 1 111 ? 7.485 10.104 2.719 1.00 85.81 111 ILE A N 1
ATOM 870 C CA . ILE A 1 111 ? 6.455 9.294 3.371 1.00 85.81 111 ILE A CA 1
ATOM 871 C C . ILE A 1 111 ? 5.240 9.281 2.461 1.00 85.81 111 ILE A C 1
ATOM 873 O O . ILE A 1 111 ? 4.716 10.349 2.144 1.00 85.81 111 ILE A O 1
ATOM 877 N N . PHE A 1 112 ? 4.787 8.086 2.104 1.00 84.62 112 PHE A N 1
ATOM 878 C CA . PHE A 1 112 ? 3.570 7.884 1.332 1.00 84.62 112 PHE A CA 1
ATOM 879 C C . PHE A 1 112 ? 2.511 7.210 2.187 1.00 84.62 112 PHE A C 1
ATOM 881 O O . PHE A 1 112 ? 2.797 6.251 2.906 1.00 84.62 112 PHE A O 1
ATOM 888 N N . ALA A 1 113 ? 1.275 7.689 2.084 1.00 79.12 113 ALA A N 1
ATOM 889 C CA . ALA A 1 113 ? 0.131 6.946 2.586 1.00 79.12 113 ALA A CA 1
ATOM 890 C C . ALA A 1 113 ? -0.219 5.855 1.569 1.00 79.12 113 ALA A C 1
ATOM 892 O O . ALA A 1 113 ? -0.483 6.156 0.403 1.00 79.12 113 ALA A O 1
ATOM 893 N N . LYS A 1 114 ? -0.195 4.596 2.009 1.00 79.38 114 LYS A N 1
ATOM 894 C CA . LYS A 1 114 ? -0.660 3.467 1.209 1.00 79.38 114 LYS A CA 1
ATOM 895 C C . LYS A 1 114 ? -2.172 3.400 1.314 1.00 79.38 114 LYS A C 1
ATOM 897 O O . LYS A 1 114 ? -2.692 3.060 2.374 1.00 79.38 114 LYS A O 1
ATOM 902 N N . ILE A 1 115 ? -2.836 3.729 0.216 1.00 74.44 115 ILE A N 1
ATOM 903 C CA . ILE A 1 115 ? -4.289 3.737 0.112 1.00 74.44 115 ILE A CA 1
ATOM 904 C C . ILE A 1 115 ? -4.722 2.493 -0.661 1.00 74.44 115 ILE A C 1
ATOM 906 O O . ILE A 1 115 ? -4.147 2.154 -1.701 1.00 74.44 115 ILE A O 1
ATOM 910 N N . GLU A 1 116 ? -5.718 1.784 -0.144 1.00 71.12 116 GLU A N 1
ATOM 911 C CA . GLU A 1 116 ? -6.346 0.691 -0.881 1.00 71.12 116 GLU A CA 1
ATOM 912 C C . GLU A 1 116 ? -7.403 1.250 -1.841 1.00 71.12 116 GLU A C 1
ATOM 914 O O . GLU A 1 116 ? -8.023 2.276 -1.568 1.00 71.12 116 GLU A O 1
ATOM 919 N N . SER A 1 117 ? -7.619 0.590 -2.982 1.00 61.62 117 SER A N 1
ATOM 920 C CA . SER A 1 117 ? -8.531 1.054 -4.045 1.00 61.62 117 SER A CA 1
ATOM 921 C C . SER A 1 117 ? -9.957 1.375 -3.569 1.00 61.62 117 SER A C 1
ATOM 923 O O . SER A 1 117 ? -10.634 2.215 -4.163 1.00 61.62 117 SER A O 1
ATOM 925 N N . VAL A 1 118 ? -10.391 0.761 -2.467 1.00 58.84 118 VAL A N 1
ATOM 926 C CA . VAL A 1 118 ? -11.696 0.981 -1.829 1.00 58.84 118 VAL A CA 1
ATOM 927 C C . VAL A 1 118 ? -11.789 2.297 -1.040 1.00 58.84 118 VAL A C 1
ATOM 929 O O . VAL A 1 118 ? -12.888 2.784 -0.788 1.00 58.84 118 VAL A O 1
ATOM 932 N N . GLU A 1 119 ? -10.664 2.928 -0.698 1.00 61.09 119 GLU A N 1
ATOM 933 C CA . GLU A 1 119 ? -10.590 4.121 0.155 1.00 61.09 119 GLU A CA 1
ATOM 934 C C . GLU A 1 119 ? -10.350 5.418 -0.643 1.00 61.09 119 GLU A C 1
ATOM 936 O O . GLU A 1 119 ? -9.585 6.293 -0.232 1.00 61.09 119 GLU A O 1
ATOM 941 N N . LYS A 1 120 ? -11.030 5.605 -1.784 1.00 63.56 120 LYS A N 1
ATOM 942 C CA . LYS A 1 120 ? -10.859 6.799 -2.647 1.00 63.56 120 LYS A CA 1
ATOM 943 C C . LYS A 1 120 ? -11.005 8.142 -1.910 1.00 63.56 120 LYS A C 1
ATOM 945 O O . LYS A 1 120 ? -10.358 9.127 -2.261 1.00 63.56 120 LYS A O 1
ATOM 950 N N . THR A 1 121 ? -11.811 8.202 -0.850 1.00 66.81 121 THR A N 1
ATOM 951 C CA . THR A 1 121 ? -11.942 9.405 -0.010 1.00 66.81 121 THR A CA 1
ATOM 952 C C . THR A 1 121 ? -10.640 9.768 0.712 1.00 66.81 121 THR A C 1
ATOM 954 O O . THR A 1 121 ? -10.358 10.952 0.902 1.00 66.81 121 THR A O 1
ATOM 957 N N . ALA A 1 122 ? -9.831 8.782 1.110 1.00 69.69 122 ALA A N 1
ATOM 958 C CA . ALA A 1 122 ? -8.530 9.024 1.730 1.00 69.69 122 ALA A CA 1
ATOM 959 C C . ALA A 1 122 ? -7.550 9.635 0.720 1.00 69.69 122 ALA A C 1
ATOM 961 O O . ALA A 1 122 ? -6.866 10.606 1.041 1.00 69.69 122 ALA A O 1
ATOM 962 N N . LEU A 1 123 ? -7.578 9.151 -0.525 1.00 70.44 123 LEU A N 1
ATOM 963 C CA . LEU A 1 123 ? -6.776 9.692 -1.620 1.00 70.44 123 LEU A CA 1
ATOM 964 C C . LEU A 1 123 ? -7.074 11.178 -1.871 1.00 70.44 123 LEU A C 1
ATOM 966 O O . LEU A 1 123 ? -6.158 11.996 -1.968 1.00 70.44 123 LEU A O 1
ATOM 970 N N . TYR A 1 124 ? -8.354 11.555 -1.888 1.00 69.31 124 TYR A N 1
ATOM 971 C CA . TYR A 1 124 ? -8.766 12.958 -1.983 1.00 69.31 124 TYR A CA 1
ATOM 972 C C . TYR A 1 124 ? -8.211 13.815 -0.832 1.00 69.31 124 TYR A C 1
ATOM 974 O O . TYR A 1 124 ? -7.671 14.898 -1.058 1.00 69.31 124 TYR A O 1
ATOM 982 N N . ARG A 1 125 ? -8.283 13.326 0.412 1.00 70.44 125 ARG A N 1
ATOM 983 C CA . ARG A 1 125 ? -7.772 14.057 1.586 1.00 70.44 125 ARG A CA 1
ATOM 984 C C . ARG A 1 125 ? -6.256 14.250 1.543 1.00 70.44 125 ARG A C 1
ATOM 986 O O . ARG A 1 125 ? -5.781 15.317 1.928 1.00 70.44 125 ARG A O 1
ATOM 993 N N . CYS A 1 126 ? -5.505 13.251 1.076 1.00 71.44 126 CYS A N 1
ATOM 994 C CA . CYS A 1 126 ? -4.059 13.361 0.884 1.00 71.44 126 CYS A CA 1
ATOM 995 C C . CYS A 1 126 ? -3.715 14.447 -0.141 1.00 71.44 126 CYS A C 1
ATOM 997 O O . CYS A 1 126 ? -2.900 15.323 0.153 1.00 71.44 126 CYS A O 1
ATOM 999 N N . ASN A 1 127 ? -4.414 14.457 -1.277 1.00 70.44 127 ASN A N 1
ATOM 1000 C CA . ASN A 1 127 ? -4.229 15.459 -2.325 1.00 70.44 127 ASN A CA 1
ATOM 1001 C C . ASN A 1 127 ? -4.540 16.883 -1.848 1.00 70.44 127 ASN A C 1
ATOM 1003 O O . ASN A 1 127 ? -3.718 17.781 -2.017 1.00 70.44 127 ASN A O 1
ATOM 1007 N N . MET A 1 128 ? -5.659 17.083 -1.147 1.00 67.94 128 MET A N 1
ATOM 1008 C CA . MET A 1 128 ? -6.007 18.383 -0.552 1.00 67.94 128 MET A CA 1
ATOM 1009 C C . MET A 1 128 ? -4.973 18.876 0.471 1.00 67.94 128 MET A C 1
ATOM 1011 O O . MET A 1 128 ? -4.816 20.078 0.675 1.00 67.94 128 MET A O 1
ATOM 1015 N N . ALA A 1 129 ? -4.258 17.958 1.123 1.00 70.00 129 ALA A N 1
ATOM 1016 C CA . ALA A 1 129 ? -3.181 18.274 2.054 1.00 70.00 129 ALA A CA 1
ATOM 1017 C C . ALA A 1 129 ? -1.808 18.449 1.369 1.00 70.00 129 ALA A C 1
ATOM 1019 O O . ALA A 1 129 ? -0.809 18.656 2.068 1.00 70.00 129 ALA A O 1
ATOM 1020 N N . GLY A 1 130 ? -1.735 18.329 0.036 1.00 70.38 130 GLY A N 1
ATOM 1021 C CA . GLY A 1 130 ? -0.486 18.337 -0.728 1.00 70.38 130 GLY A CA 1
ATOM 1022 C C . GLY A 1 130 ? 0.457 17.202 -0.323 1.00 70.38 130 GLY A C 1
ATOM 1023 O O . GLY A 1 130 ? 1.675 17.391 -0.277 1.00 70.38 130 GLY A O 1
ATOM 1024 N N . LYS A 1 131 ? -0.097 16.056 0.090 1.00 72.44 131 LYS A N 1
ATOM 1025 C CA . LYS A 1 131 ? 0.664 14.882 0.523 1.00 72.44 131 LYS A CA 1
ATOM 1026 C C . LYS A 1 131 ? 0.589 13.798 -0.542 1.00 72.44 131 LYS A C 1
ATOM 1028 O O . LYS A 1 131 ? -0.523 13.440 -0.924 1.00 72.44 131 LYS A O 1
ATOM 1033 N N . PRO A 1 132 ? 1.739 13.239 -0.949 1.00 73.31 132 PRO A N 1
ATOM 1034 C CA . PRO A 1 132 ? 1.739 12.211 -1.964 1.00 73.31 132 PRO A CA 1
ATOM 1035 C C . PRO A 1 132 ? 1.091 10.925 -1.441 1.00 73.31 132 PRO A C 1
ATOM 1037 O O . PRO A 1 132 ? 1.302 10.520 -0.288 1.00 73.31 132 PRO A O 1
ATOM 1040 N N . ALA A 1 133 ? 0.303 10.286 -2.294 1.00 77.75 133 ALA A N 1
ATOM 1041 C CA . ALA A 1 133 ? -0.470 9.097 -1.988 1.00 77.75 133 ALA A CA 1
ATOM 1042 C C . ALA A 1 133 ? -0.308 8.044 -3.081 1.00 77.75 133 ALA A C 1
ATOM 1044 O O . ALA A 1 133 ? -0.319 8.329 -4.279 1.00 77.75 133 ALA A O 1
ATOM 1045 N N . VAL A 1 134 ? -0.170 6.796 -2.641 1.00 81.69 134 VAL A N 1
ATOM 1046 C CA . VAL A 1 134 ? 0.066 5.659 -3.527 1.00 81.69 134 VAL A CA 1
ATOM 1047 C C . VAL A 1 134 ? -1.082 4.673 -3.412 1.00 81.69 134 VAL A C 1
ATOM 1049 O O . VAL A 1 134 ? -1.488 4.305 -2.307 1.00 81.69 134 VAL A O 1
ATOM 1052 N N . LEU A 1 135 ? -1.606 4.248 -4.558 1.00 80.69 135 LEU A N 1
ATOM 1053 C CA . LEU A 1 135 ? -2.684 3.273 -4.622 1.00 80.69 135 LEU A CA 1
ATOM 1054 C C . LEU A 1 135 ? -2.104 1.866 -4.738 1.00 80.69 135 LEU A C 1
ATOM 1056 O O . LEU A 1 135 ? -1.133 1.640 -5.456 1.00 80.69 135 LEU A O 1
ATOM 1060 N N . THR A 1 136 ? -2.700 0.895 -4.059 1.00 81.81 136 THR A N 1
ATOM 1061 C CA . THR A 1 136 ? -2.298 -0.513 -4.158 1.00 81.81 136 THR A CA 1
ATOM 1062 C C . THR A 1 136 ? -3.503 -1.423 -4.378 1.00 81.81 136 THR A C 1
ATOM 1064 O O . THR A 1 136 ? -4.644 -0.961 -4.344 1.00 81.81 136 THR A O 1
ATOM 1067 N N . ARG A 1 137 ? -3.243 -2.722 -4.585 1.00 78.25 137 ARG A N 1
ATOM 1068 C CA . ARG A 1 137 ? -4.269 -3.763 -4.763 1.00 78.25 137 ARG A CA 1
ATOM 1069 C C . ARG A 1 137 ? -5.260 -3.461 -5.888 1.00 78.25 137 ARG A C 1
ATOM 1071 O O . ARG A 1 137 ? -6.441 -3.787 -5.817 1.00 78.25 137 ARG A O 1
ATOM 1078 N N . VAL A 1 138 ? -4.780 -2.793 -6.933 1.00 78.50 138 VAL A N 1
ATOM 1079 C CA . VAL A 1 138 ? -5.624 -2.373 -8.058 1.00 78.50 138 VAL A CA 1
ATOM 1080 C C . VAL A 1 138 ? -5.809 -3.519 -9.049 1.00 78.50 138 VAL A C 1
ATOM 1082 O O . VAL A 1 138 ? -6.846 -3.612 -9.696 1.00 78.50 138 VAL A O 1
ATOM 1085 N N . VAL A 1 139 ? -4.826 -4.417 -9.165 1.00 82.88 139 VAL A N 1
ATOM 1086 C CA . VAL A 1 139 ? -4.800 -5.447 -10.208 1.00 82.88 139 VAL A CA 1
ATOM 1087 C C . VAL A 1 139 ? -4.636 -6.866 -9.668 1.00 82.88 139 VAL A C 1
ATOM 1089 O O . VAL A 1 139 ? -4.222 -7.738 -10.425 1.00 82.88 139 VAL A O 1
ATOM 1092 N N . ASP A 1 140 ? -5.071 -7.144 -8.430 1.00 79.38 140 ASP A N 1
ATOM 1093 C CA . ASP A 1 140 ? -4.870 -8.428 -7.725 1.00 79.38 140 ASP A CA 1
ATOM 1094 C C . ASP A 1 140 ? -5.208 -9.662 -8.593 1.00 79.38 140 ASP A C 1
ATOM 1096 O O . ASP A 1 140 ? -4.521 -10.689 -8.572 1.00 79.38 140 ASP A O 1
ATOM 1100 N N . SER A 1 141 ? -6.251 -9.545 -9.425 1.00 80.06 141 SER A N 1
ATOM 1101 C CA . SER A 1 141 ? -6.693 -10.588 -10.362 1.00 80.06 141 SER A CA 1
ATOM 1102 C C . SER A 1 141 ? -5.633 -11.025 -11.389 1.00 80.06 141 SER A C 1
ATOM 1104 O O . SER A 1 141 ? -5.706 -12.144 -11.903 1.00 80.06 141 SER A O 1
ATOM 1106 N N . MET A 1 142 ? -4.640 -10.184 -11.686 1.00 81.56 142 MET A N 1
ATOM 1107 C CA . MET A 1 142 ? -3.565 -10.451 -12.646 1.00 81.56 142 MET A CA 1
ATOM 1108 C C . MET A 1 142 ? -2.476 -11.380 -12.096 1.00 81.56 142 MET A C 1
ATOM 1110 O O . MET A 1 142 ? -1.633 -11.840 -12.861 1.00 81.56 142 MET A O 1
ATOM 1114 N N . THR A 1 143 ? -2.541 -11.760 -10.815 1.00 82.69 143 THR A N 1
ATOM 1115 C CA . THR A 1 143 ? -1.658 -12.791 -10.238 1.00 82.69 143 THR A CA 1
ATOM 1116 C C . THR A 1 143 ? -1.718 -14.098 -11.042 1.00 82.69 143 THR A C 1
ATOM 1118 O O . THR A 1 143 ? -0.686 -14.707 -11.327 1.00 82.69 143 THR A O 1
ATOM 1121 N N . ASN A 1 144 ? -2.928 -14.491 -11.463 1.00 80.06 144 ASN A N 1
ATOM 1122 C CA . ASN A 1 144 ? -3.181 -15.734 -12.201 1.00 80.06 144 ASN A CA 1
ATOM 1123 C C . ASN A 1 144 ? -3.658 -15.503 -13.647 1.00 80.06 144 ASN A C 1
ATOM 1125 O O . ASN A 1 144 ? -3.626 -16.422 -14.465 1.00 80.06 144 ASN A O 1
ATOM 1129 N N . ASN A 1 145 ? -4.088 -14.285 -13.992 1.00 80.00 145 ASN A N 1
ATOM 1130 C CA . ASN A 1 145 ? -4.688 -13.972 -15.291 1.00 80.00 145 ASN A CA 1
ATOM 1131 C C . ASN A 1 145 ? -3.750 -13.156 -16.186 1.00 80.00 145 ASN A C 1
ATOM 1133 O O . ASN A 1 145 ? -2.972 -12.337 -15.719 1.00 80.00 145 ASN A O 1
ATOM 1137 N N . LEU A 1 146 ? -3.814 -13.375 -17.506 1.00 77.31 146 LEU A N 1
ATOM 1138 C CA . LEU A 1 146 ? -2.966 -12.649 -18.474 1.00 77.31 146 LEU A CA 1
ATOM 1139 C C . LEU A 1 146 ? -3.447 -11.224 -18.697 1.00 77.31 146 LEU A C 1
ATOM 1141 O O . LEU A 1 146 ? -2.668 -10.343 -19.039 1.00 77.31 146 LEU A O 1
ATOM 1145 N N . ARG A 1 147 ? -4.757 -11.035 -18.586 1.00 80.00 147 ARG A N 1
ATOM 1146 C CA . ARG A 1 147 ? -5.423 -9.785 -18.900 1.00 80.00 147 ARG A CA 1
ATOM 1147 C C . ARG A 1 147 ? -6.242 -9.362 -17.691 1.00 80.00 147 ARG A C 1
ATOM 1149 O O . ARG A 1 147 ? -6.898 -10.226 -17.100 1.00 80.00 147 ARG A O 1
ATOM 1156 N N . PRO A 1 148 ? -6.224 -8.069 -17.339 1.00 83.62 148 PRO A N 1
ATOM 1157 C CA . PRO A 1 148 ? -7.138 -7.552 -16.343 1.00 83.62 148 PRO A CA 1
ATOM 1158 C C . PRO A 1 148 ? -8.570 -7.694 -16.854 1.00 83.62 148 PRO A C 1
ATOM 1160 O O . PRO A 1 148 ? -8.836 -7.679 -18.061 1.00 83.62 148 PRO A O 1
ATOM 1163 N N . THR A 1 149 ? -9.511 -7.814 -15.925 1.00 82.69 149 THR A N 1
ATOM 1164 C CA . THR A 1 149 ? -10.925 -7.658 -16.260 1.00 82.69 149 THR A CA 1
ATOM 1165 C C . THR A 1 149 ? -11.198 -6.207 -16.661 1.00 82.69 149 THR A C 1
ATOM 1167 O O . THR A 1 149 ? -10.431 -5.301 -16.331 1.00 82.69 149 THR A O 1
ATOM 1170 N N . ARG A 1 150 ? -12.320 -5.959 -17.350 1.00 80.75 150 ARG A N 1
ATOM 1171 C CA . ARG A 1 150 ? -12.739 -4.589 -17.686 1.00 80.75 150 ARG A CA 1
ATOM 1172 C C . ARG A 1 150 ? -12.832 -3.706 -16.438 1.00 80.75 150 ARG A C 1
ATOM 1174 O O . ARG A 1 150 ? -12.383 -2.572 -16.487 1.00 80.75 150 ARG A O 1
ATOM 1181 N N . ALA A 1 151 ? -13.377 -4.240 -15.344 1.00 75.19 151 ALA A N 1
ATOM 1182 C CA . ALA A 1 151 ? -13.487 -3.524 -14.076 1.00 75.19 151 ALA A CA 1
ATOM 1183 C C . ALA A 1 151 ? -12.107 -3.100 -13.551 1.00 75.19 151 ALA A C 1
ATOM 1185 O O . ALA A 1 151 ? -11.890 -1.922 -13.310 1.00 75.19 151 ALA A O 1
ATOM 1186 N N . VAL A 1 152 ? -11.147 -4.027 -13.515 1.00 79.50 152 VAL A N 1
ATOM 1187 C CA . VAL A 1 152 ? -9.771 -3.750 -13.075 1.00 79.50 152 VAL A CA 1
ATOM 1188 C C . VAL A 1 152 ? -9.083 -2.714 -13.965 1.00 79.50 152 VAL A C 1
ATOM 1190 O O . VAL A 1 152 ? -8.424 -1.808 -13.468 1.00 79.50 152 VAL A O 1
ATOM 1193 N N . ALA A 1 153 ? -9.251 -2.806 -15.287 1.00 83.12 153 ALA A N 1
ATOM 1194 C CA . ALA A 1 153 ? -8.696 -1.811 -16.202 1.00 83.12 153 ALA A CA 1
ATOM 1195 C C . ALA A 1 153 ? -9.307 -0.417 -15.973 1.00 83.12 153 ALA A C 1
ATOM 1197 O O . ALA A 1 153 ? -8.591 0.581 -16.004 1.00 83.12 153 ALA A O 1
ATOM 1198 N N . THR A 1 154 ? -10.613 -0.351 -15.704 1.00 80.44 154 THR A N 1
ATOM 1199 C CA . THR A 1 154 ? -11.298 0.889 -15.329 1.00 80.44 154 THR A CA 1
ATOM 1200 C C . THR A 1 154 ? -10.823 1.418 -13.975 1.00 80.44 154 THR A C 1
ATOM 1202 O O . THR A 1 154 ? -10.645 2.622 -13.851 1.00 80.44 154 THR A O 1
ATOM 1205 N N . ASP A 1 155 ? -10.549 0.564 -12.990 1.00 79.44 155 ASP A N 1
ATOM 1206 C CA . ASP A 1 155 ? -10.025 0.993 -11.688 1.00 79.44 155 ASP A CA 1
ATOM 1207 C C . ASP A 1 155 ? -8.612 1.579 -11.797 1.00 79.44 155 ASP A C 1
ATOM 1209 O O . ASP A 1 155 ? -8.344 2.626 -11.211 1.00 79.44 155 ASP A O 1
ATOM 1213 N N . VAL A 1 156 ? -7.733 0.969 -12.604 1.00 82.75 156 VAL A N 1
ATOM 1214 C CA . VAL A 1 156 ? -6.404 1.529 -12.919 1.00 82.75 156 VAL A CA 1
ATOM 1215 C C . VAL A 1 156 ? -6.534 2.869 -13.638 1.00 82.75 156 VAL A C 1
ATOM 1217 O O . VAL A 1 156 ? -5.860 3.825 -13.264 1.00 82.75 156 VAL A O 1
ATOM 1220 N N . ALA A 1 157 ? -7.405 2.963 -14.646 1.00 82.38 157 ALA A N 1
ATOM 1221 C CA . ALA A 1 157 ? -7.627 4.217 -15.357 1.00 82.38 157 ALA A CA 1
ATOM 1222 C C . ALA A 1 157 ? -8.153 5.300 -14.405 1.00 82.38 157 ALA A C 1
ATOM 1224 O O . ALA A 1 157 ? -7.599 6.390 -14.359 1.00 82.38 157 ALA A O 1
ATOM 1225 N N . ASN A 1 158 ? -9.148 4.986 -13.575 1.00 76.81 158 ASN A N 1
ATOM 1226 C CA . ASN A 1 158 ? -9.689 5.917 -12.589 1.00 76.81 158 ASN A CA 1
ATOM 1227 C C . ASN A 1 158 ? -8.639 6.346 -11.556 1.00 76.81 158 ASN A C 1
ATOM 1229 O O . ASN A 1 158 ? -8.630 7.502 -11.173 1.00 76.81 158 ASN A O 1
ATOM 1233 N N . ALA A 1 159 ? -7.715 5.478 -11.139 1.00 76.94 159 ALA A N 1
ATOM 1234 C CA . ALA A 1 159 ? -6.635 5.870 -10.226 1.00 76.94 159 ALA A CA 1
ATOM 1235 C C . ALA A 1 159 ? -5.757 7.007 -10.788 1.00 76.94 159 ALA A C 1
ATOM 1237 O O . ALA A 1 159 ? -5.283 7.862 -10.036 1.00 76.94 159 ALA A O 1
ATOM 1238 N N . VAL A 1 160 ? -5.580 7.028 -12.112 1.00 77.56 160 VAL A N 1
ATOM 1239 C CA . VAL A 1 160 ? -4.886 8.097 -12.842 1.00 77.56 160 VAL A CA 1
ATOM 1240 C C . VAL A 1 160 ? -5.816 9.295 -13.057 1.00 77.56 160 VAL A C 1
ATOM 1242 O O . VAL A 1 160 ? -5.455 10.427 -12.748 1.00 77.56 160 VAL A O 1
ATOM 1245 N N . LEU A 1 161 ? -7.034 9.050 -13.546 1.00 71.06 161 LEU A N 1
ATOM 1246 C CA . LEU A 1 161 ? -7.991 10.080 -13.958 1.00 71.06 161 LEU A CA 1
ATOM 1247 C C . LEU A 1 161 ? -8.657 10.830 -12.805 1.00 71.06 161 LEU A C 1
ATOM 1249 O O . LEU A 1 161 ? -9.040 11.986 -12.981 1.00 71.06 161 LEU A O 1
ATOM 1253 N N . ASP A 1 162 ? -8.800 10.206 -11.637 1.00 64.75 162 ASP A N 1
ATOM 1254 C CA . ASP A 1 162 ? -9.467 10.794 -10.475 1.00 64.75 162 ASP A CA 1
ATOM 1255 C C . ASP A 1 162 ? -8.741 12.070 -10.013 1.00 64.75 162 ASP A C 1
ATOM 1257 O O . ASP A 1 162 ? -9.367 12.899 -9.367 1.00 64.75 162 ASP A O 1
ATOM 1261 N N . GLY A 1 163 ? -7.478 12.296 -10.404 1.00 52.97 163 GLY A N 1
ATOM 1262 C CA . GLY A 1 163 ? -6.758 13.558 -10.174 1.00 52.97 163 GLY A CA 1
ATOM 1263 C C . GLY A 1 163 ? -6.963 14.645 -11.225 1.00 52.97 163 GLY A C 1
ATOM 1264 O O . GLY A 1 163 ? -6.644 15.800 -10.960 1.00 52.97 163 GLY A O 1
ATOM 1265 N N . PHE A 1 164 ? -7.504 14.296 -12.393 1.00 47.94 164 PHE A N 1
ATOM 1266 C CA . PHE A 1 164 ? -7.674 15.199 -13.532 1.00 47.94 164 PHE A CA 1
ATOM 1267 C C . PHE A 1 164 ? -9.142 15.589 -13.777 1.00 47.94 164 PHE A C 1
ATOM 1269 O O . PHE A 1 164 ? -9.414 16.741 -14.103 1.00 47.94 164 PHE A O 1
ATOM 1276 N N . LEU A 1 165 ? -10.103 14.672 -13.585 1.00 42.25 165 LEU A N 1
ATOM 1277 C CA . LEU A 1 165 ? -11.534 14.913 -13.858 1.00 42.25 165 LEU A CA 1
ATOM 1278 C C . LEU A 1 165 ? -12.186 15.913 -12.903 1.00 42.25 165 LEU A C 1
ATOM 1280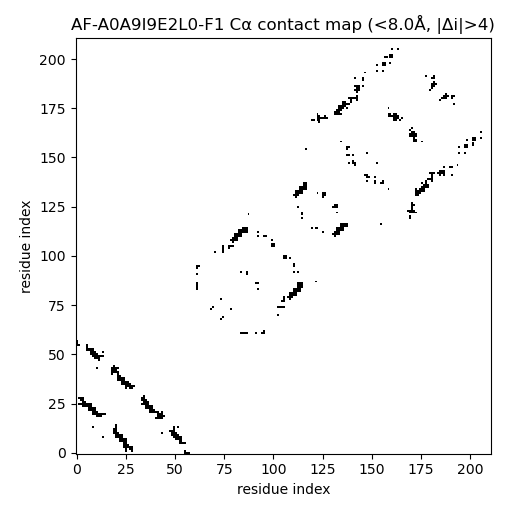 O O . LEU A 1 165 ? -13.090 16.646 -13.304 1.00 42.25 165 LEU A O 1
ATOM 1284 N N . VAL A 1 166 ? -11.777 15.919 -11.633 1.00 44.00 166 VAL A N 1
ATOM 1285 C CA . VAL A 1 166 ? -12.403 16.766 -10.614 1.00 44.00 166 VAL A CA 1
ATOM 1286 C C . VAL A 1 166 ? -11.339 17.312 -9.658 1.00 44.00 166 VAL A C 1
ATOM 1288 O O . VAL A 1 166 ? -11.230 16.827 -8.533 1.00 44.00 166 VAL A O 1
ATOM 1291 N N . PRO A 1 167 ? -10.588 18.364 -10.055 1.00 42.38 167 PRO A N 1
ATOM 1292 C CA . PRO A 1 167 ? -9.473 18.920 -9.271 1.00 42.38 167 PRO A CA 1
ATOM 1293 C C . PRO A 1 167 ? -9.844 19.305 -7.830 1.00 42.38 167 PRO A C 1
ATOM 1295 O O . PRO A 1 167 ? -8.982 19.447 -6.969 1.00 42.38 167 PRO A O 1
ATOM 1298 N N . PHE A 1 168 ? -11.143 19.493 -7.576 1.00 38.94 168 PHE A N 1
ATOM 1299 C CA . PHE A 1 168 ? -11.710 19.911 -6.299 1.00 38.94 168 PHE A CA 1
ATOM 1300 C C . PHE A 1 168 ? -12.507 18.826 -5.552 1.00 38.94 168 PHE A C 1
ATOM 1302 O O . PHE A 1 168 ? -12.945 19.100 -4.439 1.00 38.94 168 PHE A O 1
ATOM 1309 N N . LEU A 1 169 ? -12.732 17.625 -6.111 1.00 36.53 169 LEU A N 1
ATOM 1310 C CA . LEU A 1 169 ? -13.577 16.592 -5.469 1.00 36.53 169 LEU A CA 1
ATOM 1311 C C . LEU A 1 169 ? -12.975 15.181 -5.450 1.00 36.53 169 LEU A C 1
ATOM 1313 O O . LEU A 1 169 ? -13.365 14.382 -4.599 1.00 36.53 169 LEU A O 1
ATOM 1317 N N . THR A 1 170 ? -12.021 14.866 -6.324 1.00 46.59 170 THR A N 1
ATOM 1318 C CA . THR A 1 170 ? -11.303 13.589 -6.318 1.00 46.59 170 THR A CA 1
ATOM 1319 C C . THR A 1 170 ? -9.822 13.875 -6.522 1.00 46.59 170 THR A C 1
ATOM 1321 O O . THR A 1 170 ? -9.442 14.743 -7.296 1.00 46.59 170 THR A 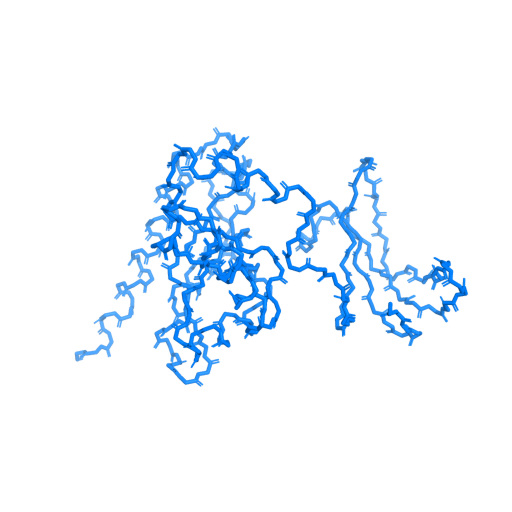O 1
ATOM 1324 N N . GLY A 1 171 ? -8.975 13.233 -5.729 1.00 53.59 171 GLY A N 1
ATOM 1325 C CA . GLY A 1 171 ? -7.534 13.346 -5.881 1.00 53.59 171 GLY A CA 1
ATOM 1326 C C . GLY A 1 171 ? -7.019 12.113 -6.613 1.00 53.59 171 GLY A C 1
ATOM 1327 O O . GLY A 1 171 ? -7.509 11.019 -6.345 1.00 53.59 171 GLY A O 1
ATOM 1328 N N . GLY A 1 172 ? -6.071 12.277 -7.530 1.00 62.88 172 GLY A N 1
ATOM 1329 C CA . GLY A 1 172 ? -5.438 11.168 -8.249 1.00 62.88 172 GLY A CA 1
ATOM 1330 C C . GLY A 1 172 ? -4.344 10.529 -7.408 1.00 62.88 172 GLY A C 1
ATOM 1331 O O . GLY A 1 172 ? -3.891 11.114 -6.426 1.00 62.88 172 GLY A O 1
ATOM 1332 N N . SER A 1 173 ? -3.922 9.318 -7.761 1.00 72.19 173 SER A N 1
ATOM 1333 C CA . SER A 1 173 ? -2.754 8.704 -7.122 1.00 72.19 173 SER A CA 1
ATOM 1334 C C . SER A 1 173 ? -1.468 9.144 -7.804 1.00 72.19 173 SER A C 1
ATOM 1336 O O . SER A 1 173 ? -1.378 9.067 -9.027 1.00 72.19 173 SER A O 1
ATOM 1338 N N . ASP A 1 174 ? -0.453 9.509 -7.021 1.00 76.75 174 ASP A N 1
ATOM 1339 C CA . ASP A 1 174 ? 0.880 9.834 -7.543 1.00 76.75 174 ASP A CA 1
ATOM 1340 C C . ASP A 1 174 ? 1.589 8.596 -8.106 1.00 76.75 174 ASP A C 1
ATOM 1342 O O . ASP A 1 174 ? 2.415 8.689 -9.013 1.00 76.75 174 ASP A O 1
ATOM 1346 N N . ALA A 1 175 ? 1.272 7.417 -7.565 1.00 83.12 175 ALA A N 1
ATOM 1347 C CA . ALA A 1 175 ? 1.774 6.149 -8.069 1.00 83.12 175 ALA A CA 1
ATOM 1348 C C . ALA A 1 175 ? 0.819 4.989 -7.772 1.00 83.12 175 ALA A C 1
ATOM 1350 O O . ALA A 1 175 ? 0.061 5.007 -6.800 1.00 83.12 175 ALA A O 1
ATOM 1351 N N . ILE A 1 176 ? 0.933 3.936 -8.582 1.00 85.38 176 ILE A N 1
ATOM 1352 C CA . ILE A 1 176 ? 0.285 2.643 -8.358 1.00 85.38 176 ILE A CA 1
ATOM 1353 C C . ILE A 1 176 ? 1.363 1.623 -7.980 1.00 85.38 176 ILE A C 1
A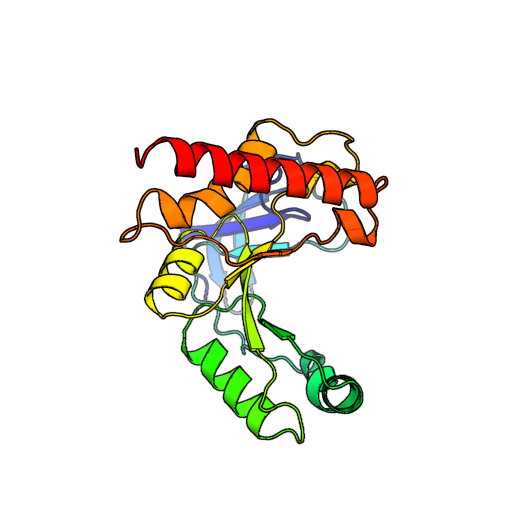TOM 1355 O O . ILE A 1 176 ? 2.321 1.411 -8.723 1.00 85.38 176 ILE A O 1
ATOM 1359 N N . ILE A 1 177 ? 1.200 0.977 -6.827 1.00 87.62 177 ILE A N 1
ATOM 1360 C CA . ILE A 1 177 ? 2.080 -0.082 -6.330 1.00 87.62 177 ILE A CA 1
ATOM 1361 C C . ILE A 1 177 ? 1.465 -1.445 -6.645 1.00 87.62 177 ILE A C 1
ATOM 1363 O O . ILE A 1 177 ? 0.392 -1.788 -6.138 1.00 87.62 177 ILE A O 1
ATOM 1367 N N . LEU A 1 178 ? 2.205 -2.240 -7.418 1.00 87.62 178 LEU A N 1
ATOM 1368 C CA . LEU A 1 178 ? 1.918 -3.650 -7.679 1.00 87.62 178 LEU A CA 1
ATOM 1369 C C . LEU A 1 178 ? 2.504 -4.513 -6.556 1.00 87.62 178 LEU A C 1
ATOM 1371 O O . LEU A 1 178 ? 3.657 -4.319 -6.168 1.00 87.62 178 LEU A O 1
ATOM 1375 N N . GLY A 1 179 ? 1.704 -5.431 -6.020 1.00 86.50 179 GLY A N 1
ATOM 1376 C CA . GLY A 1 179 ? 2.042 -6.253 -4.864 1.00 86.50 179 GLY A CA 1
ATOM 1377 C C . GLY A 1 179 ? 2.187 -7.724 -5.237 1.00 86.50 179 GLY A C 1
ATOM 1378 O O . GLY A 1 179 ? 3.224 -8.154 -5.739 1.00 86.50 179 GLY A O 1
ATOM 1379 N N . ALA A 1 180 ? 1.149 -8.513 -4.953 1.00 82.88 180 ALA A N 1
ATOM 1380 C CA . ALA A 1 180 ? 1.118 -9.956 -5.201 1.00 82.88 180 ALA A CA 1
ATOM 1381 C C . ALA A 1 180 ? 1.434 -10.311 -6.664 1.00 82.88 180 ALA A C 1
ATOM 1383 O O . ALA A 1 180 ? 2.114 -11.297 -6.950 1.00 82.88 180 ALA A O 1
ATOM 1384 N N . GLU A 1 181 ? 0.989 -9.461 -7.584 1.00 85.00 181 GLU A N 1
ATOM 1385 C CA . GLU A 1 181 ? 1.071 -9.663 -9.023 1.00 85.00 181 GLU A CA 1
ATOM 1386 C C . GLU A 1 181 ? 2.514 -9.623 -9.539 1.00 85.00 181 GLU A C 1
ATOM 1388 O O . GLU A 1 181 ? 2.843 -10.303 -10.511 1.00 85.00 181 GLU A O 1
ATOM 1393 N N . THR A 1 182 ? 3.387 -8.858 -8.877 1.00 87.44 182 THR A N 1
ATOM 1394 C CA . THR A 1 182 ? 4.821 -8.780 -9.194 1.00 87.44 182 THR A CA 1
ATOM 1395 C C . THR A 1 182 ? 5.679 -9.643 -8.277 1.00 87.44 182 THR A C 1
ATOM 1397 O O . THR A 1 182 ? 6.725 -10.120 -8.711 1.00 87.44 182 THR A O 1
ATOM 1400 N N . LEU A 1 183 ? 5.244 -9.873 -7.035 1.00 85.62 183 LEU A N 1
ATOM 1401 C CA . LEU A 1 183 ? 5.987 -10.657 -6.049 1.00 85.62 183 LEU A CA 1
ATOM 1402 C C . LEU A 1 183 ? 5.934 -12.165 -6.326 1.00 85.62 183 LEU A C 1
ATOM 1404 O O . LEU A 1 183 ? 6.958 -12.839 -6.254 1.00 85.62 183 LEU A O 1
ATOM 1408 N N . HIS A 1 184 ? 4.744 -12.700 -6.603 1.00 85.50 184 HIS A N 1
ATOM 1409 C CA . HIS A 1 184 ? 4.527 -14.139 -6.798 1.00 85.50 184 HIS A CA 1
ATOM 1410 C C . HIS A 1 184 ? 3.531 -14.451 -7.926 1.00 85.50 184 HIS A C 1
ATOM 1412 O O . HIS A 1 184 ? 3.060 -15.583 -8.049 1.00 85.50 184 HIS A O 1
ATOM 1418 N N . GLY A 1 185 ? 3.174 -13.453 -8.735 1.00 83.56 185 GLY A N 1
ATOM 1419 C CA . GLY A 1 185 ? 2.334 -13.642 -9.908 1.00 83.56 185 GLY A CA 1
ATOM 1420 C C . GLY A 1 185 ? 3.037 -14.464 -10.983 1.00 83.56 185 GLY A C 1
ATOM 1421 O O . GLY A 1 185 ? 4.260 -14.448 -11.118 1.00 83.56 185 GLY A O 1
ATOM 1422 N N . LEU A 1 186 ? 2.247 -15.163 -11.796 1.00 85.38 186 LEU A N 1
ATOM 1423 C CA . LEU A 1 186 ? 2.771 -16.005 -12.875 1.00 85.38 186 LEU A CA 1
ATOM 1424 C C . LEU A 1 186 ? 3.454 -15.190 -13.987 1.00 85.38 186 LEU A C 1
ATOM 1426 O O . LEU A 1 186 ? 4.222 -15.745 -14.769 1.00 85.38 186 LEU A O 1
ATOM 1430 N N . ARG A 1 187 ? 3.126 -13.894 -14.095 1.00 83.50 187 ARG A N 1
ATOM 1431 C CA . ARG A 1 187 ? 3.535 -13.000 -15.189 1.00 83.50 187 ARG A CA 1
ATOM 1432 C C . ARG A 1 187 ? 3.749 -11.551 -14.726 1.00 83.50 187 ARG A C 1
ATOM 1434 O O . ARG A 1 187 ? 2.932 -10.668 -15.016 1.00 83.50 187 ARG A O 1
ATOM 1441 N N . PRO A 1 188 ? 4.838 -11.286 -13.988 1.00 89.19 188 PRO A N 1
ATOM 1442 C CA . PRO A 1 188 ? 5.112 -9.963 -13.431 1.00 89.19 188 PRO A CA 1
ATOM 1443 C C . PRO A 1 188 ? 5.403 -8.918 -14.522 1.00 89.19 188 PRO A C 1
ATOM 1445 O O . PRO A 1 188 ? 4.911 -7.794 -14.447 1.00 89.19 188 PRO A O 1
ATOM 1448 N N . VAL A 1 189 ? 6.146 -9.287 -15.572 1.00 90.62 189 VAL A N 1
ATOM 1449 C CA . VAL A 1 189 ? 6.557 -8.363 -16.646 1.00 90.62 189 VAL A CA 1
ATOM 1450 C C . VAL A 1 189 ? 5.356 -7.904 -17.472 1.00 90.62 189 VAL A C 1
ATOM 1452 O O . VAL A 1 189 ? 5.200 -6.717 -17.760 1.00 90.62 189 VAL A O 1
ATOM 1455 N N . GLU A 1 190 ? 4.474 -8.831 -17.828 1.00 89.94 190 GLU A N 1
ATOM 1456 C CA . GLU A 1 190 ? 3.263 -8.544 -18.588 1.00 89.94 190 GLU A CA 1
ATOM 1457 C C 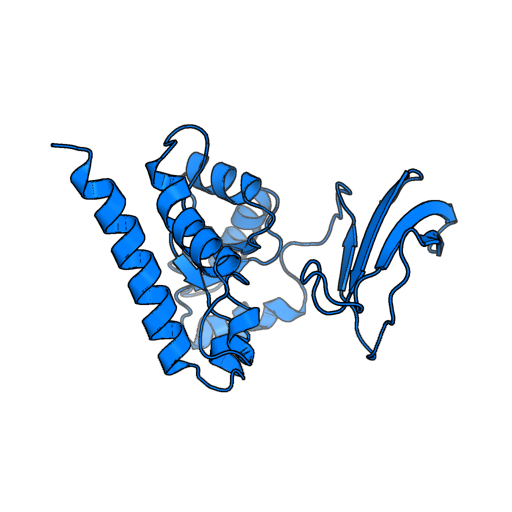. GLU A 1 190 ? 2.280 -7.712 -17.771 1.00 89.94 190 GLU A C 1
ATOM 1459 O O . GLU A 1 190 ? 1.632 -6.824 -18.328 1.00 89.94 190 GLU A O 1
ATOM 1464 N N . THR A 1 191 ? 2.202 -7.953 -16.458 1.00 89.44 191 THR A N 1
ATOM 1465 C CA . THR A 1 191 ? 1.395 -7.133 -15.548 1.00 89.44 191 THR A CA 1
ATOM 1466 C C . THR A 1 191 ? 1.889 -5.692 -15.548 1.00 89.44 191 THR A C 1
ATOM 1468 O O . THR A 1 191 ? 1.105 -4.785 -15.826 1.00 89.44 191 THR A O 1
ATOM 1471 N N . ILE A 1 192 ? 3.194 -5.477 -15.347 1.00 91.12 192 ILE A N 1
ATOM 1472 C CA . ILE A 1 192 ? 3.809 -4.141 -15.381 1.00 91.12 192 ILE A CA 1
ATOM 1473 C C . ILE A 1 192 ? 3.545 -3.457 -16.729 1.00 91.12 192 ILE A C 1
ATOM 1475 O O . ILE A 1 192 ? 3.098 -2.312 -16.767 1.00 91.12 192 ILE A O 1
ATOM 1479 N N . SER A 1 193 ? 3.769 -4.165 -17.842 1.00 92.06 193 SER A N 1
ATOM 1480 C CA . SER A 1 193 ? 3.553 -3.609 -19.183 1.00 92.06 193 SER A CA 1
ATOM 1481 C C . SER A 1 193 ? 2.089 -3.235 -19.427 1.00 92.06 193 SER A C 1
ATOM 1483 O O . SER A 1 193 ? 1.808 -2.187 -20.007 1.00 92.06 193 SER A O 1
ATOM 1485 N N . THR A 1 194 ? 1.151 -4.065 -18.969 1.00 90.38 194 THR A N 1
ATOM 1486 C CA . THR A 1 194 ? -0.286 -3.834 -19.153 1.00 90.38 194 THR A CA 1
ATOM 1487 C C . THR A 1 194 ? -0.767 -2.643 -18.335 1.00 90.38 194 THR A C 1
ATOM 1489 O O . THR A 1 194 ? -1.423 -1.763 -18.888 1.00 90.38 194 THR A O 1
ATOM 1492 N N . VAL A 1 195 ? -0.406 -2.579 -17.050 1.00 90.06 195 VAL A N 1
ATOM 1493 C CA . VAL A 1 195 ? -0.754 -1.450 -16.175 1.00 90.06 195 VAL A CA 1
ATOM 1494 C C . VAL A 1 195 ? -0.157 -0.155 -16.715 1.00 90.06 195 VAL A C 1
ATOM 1496 O O . VAL A 1 195 ? -0.878 0.825 -16.859 1.00 90.06 195 VAL A O 1
ATOM 1499 N N . GLY A 1 196 ? 1.118 -0.172 -17.120 1.00 90.06 196 GLY A N 1
ATOM 1500 C CA . GLY A 1 196 ? 1.770 0.993 -17.718 1.00 90.06 196 GLY A CA 1
ATOM 1501 C C . GLY A 1 196 ? 1.045 1.511 -18.963 1.00 90.06 196 GLY A C 1
ATOM 1502 O O . GLY A 1 196 ? 0.836 2.714 -19.089 1.00 90.06 196 GLY A O 1
ATOM 1503 N N . ARG A 1 197 ? 0.592 0.619 -19.856 1.00 90.12 197 ARG A N 1
ATOM 1504 C CA . ARG A 1 197 ? -0.199 1.014 -21.035 1.00 90.12 197 ARG A CA 1
ATOM 1505 C C . ARG A 1 197 ? -1.537 1.642 -20.660 1.00 90.12 197 ARG A C 1
ATOM 1507 O O . ARG A 1 197 ? -1.904 2.636 -21.270 1.00 90.12 197 ARG A O 1
ATOM 1514 N N . ILE A 1 198 ? -2.245 1.091 -19.671 1.00 88.50 198 ILE A N 1
ATOM 1515 C CA . ILE A 1 198 ? -3.520 1.658 -19.206 1.00 88.50 198 ILE A CA 1
ATOM 1516 C C . ILE A 1 198 ? -3.298 3.060 -18.633 1.00 88.50 198 ILE A C 1
ATOM 1518 O O . ILE A 1 198 ? -4.055 3.965 -18.964 1.00 88.50 198 ILE A O 1
ATOM 1522 N N . CYS A 1 199 ? -2.247 3.260 -17.831 1.00 87.06 199 CYS A N 1
ATOM 1523 C CA . CYS A 1 199 ? -1.933 4.576 -17.276 1.00 87.06 199 CYS A CA 1
ATOM 1524 C C . CYS A 1 199 ? -1.615 5.605 -18.369 1.00 87.06 199 CYS A C 1
ATOM 1526 O O . CYS A 1 199 ? -2.117 6.723 -18.315 1.00 87.06 199 CYS A O 1
ATOM 1528 N N . VAL A 1 200 ? -0.814 5.226 -19.371 1.00 87.25 200 VAL A N 1
ATOM 1529 C CA . VAL A 1 200 ? -0.494 6.102 -20.511 1.00 87.25 200 VAL A CA 1
ATOM 1530 C C . VAL A 1 200 ? -1.756 6.452 -21.298 1.00 87.25 200 VAL A C 1
ATOM 1532 O O . VAL A 1 200 ? -1.990 7.622 -21.576 1.00 87.25 200 VAL A O 1
ATOM 1535 N N . GLU A 1 201 ? -2.592 5.465 -21.613 1.00 87.19 201 GLU A N 1
ATOM 1536 C CA . GLU A 1 201 ? -3.830 5.684 -22.367 1.00 87.19 201 GLU A CA 1
ATOM 1537 C C . GLU A 1 201 ? -4.822 6.576 -21.608 1.00 87.19 201 GLU A C 1
ATOM 1539 O O . GLU A 1 201 ? -5.434 7.475 -22.188 1.00 87.19 201 GLU A O 1
ATOM 1544 N N . ALA A 1 202 ? -4.950 6.366 -20.295 1.00 84.19 202 ALA A N 1
ATOM 1545 C CA . ALA A 1 202 ? -5.765 7.205 -19.426 1.00 84.19 202 ALA A CA 1
ATOM 1546 C C . ALA A 1 202 ? -5.273 8.661 -19.439 1.00 84.19 202 ALA A C 1
ATOM 1548 O O . ALA A 1 202 ? -6.075 9.579 -19.588 1.00 84.19 202 ALA A O 1
ATOM 1549 N N . GLN A 1 203 ? -3.955 8.873 -19.359 1.00 78.44 203 GLN A N 1
ATOM 1550 C CA . GLN A 1 203 ? -3.354 10.205 -19.423 1.00 78.44 203 GLN A CA 1
ATOM 1551 C C . GLN A 1 203 ? -3.606 10.893 -20.778 1.00 78.44 203 GLN A C 1
ATOM 1553 O O . GLN A 1 203 ? -3.922 12.083 -20.816 1.00 78.44 203 GLN A O 1
ATOM 1558 N N . LEU A 1 204 ? -3.487 10.153 -21.886 1.00 81.31 204 LEU A N 1
ATOM 1559 C CA . LEU A 1 204 ? -3.706 10.668 -23.244 1.00 81.31 204 LEU A CA 1
ATOM 1560 C C . LEU A 1 204 ? -5.168 11.044 -23.497 1.00 81.31 204 LEU A C 1
ATOM 1562 O O . LEU A 1 204 ? -5.433 12.117 -24.032 1.00 81.31 204 LEU A O 1
ATOM 1566 N N . SER A 1 205 ? -6.106 10.213 -23.035 1.00 74.88 205 SER A N 1
ATOM 1567 C CA . SER A 1 205 ? -7.552 10.465 -23.148 1.00 74.88 205 SER A CA 1
ATOM 1568 C C . SER A 1 205 ? -7.983 11.790 -22.498 1.00 74.88 205 SER A C 1
ATOM 1570 O O . SER A 1 205 ? -9.047 12.326 -22.807 1.00 74.88 205 SER A O 1
ATOM 1572 N N . PHE A 1 206 ? -7.164 12.321 -21.585 1.00 63.1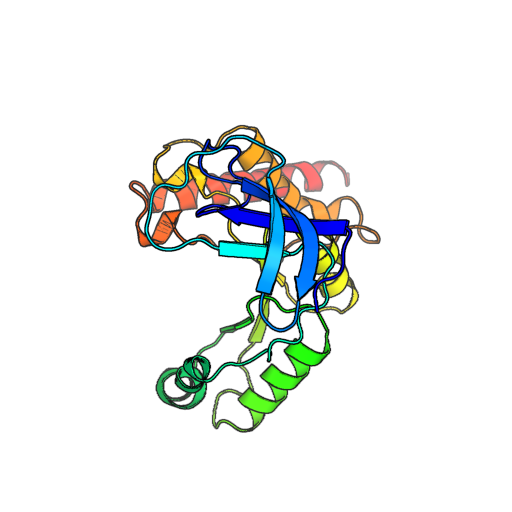6 206 PHE A N 1
ATOM 1573 C CA . PHE A 1 206 ? -7.366 13.618 -20.953 1.00 63.16 206 PHE A CA 1
ATOM 1574 C C . PHE A 1 206 ? -6.751 14.785 -21.724 1.00 63.16 206 PHE A C 1
ATOM 1576 O O . PHE A 1 206 ? -7.394 15.822 -21.870 1.00 63.16 206 PHE A O 1
ATOM 1583 N N . GLY A 1 207 ? -5.531 14.612 -22.241 1.00 54.09 207 GLY A N 1
ATOM 1584 C CA . GLY A 1 207 ? -4.799 15.667 -22.947 1.00 54.09 207 GLY A CA 1
ATOM 1585 C C . GLY A 1 207 ? -5.445 16.119 -24.262 1.00 54.09 207 GLY A C 1
ATOM 1586 O O . GLY A 1 207 ? -5.201 17.238 -24.698 1.00 54.09 207 GLY A O 1
ATOM 1587 N N . GLU A 1 208 ? -6.294 15.294 -24.881 1.00 47.28 208 GLU A N 1
ATOM 1588 C CA . GLU A 1 208 ? -6.998 15.659 -26.122 1.00 47.28 208 GLU A CA 1
ATOM 1589 C C . GLU A 1 208 ? -8.216 16.579 -25.915 1.00 47.28 208 GLU A C 1
ATOM 1591 O O . GLU A 1 208 ? -8.696 17.162 -26.882 1.00 47.28 208 GLU A O 1
ATOM 1596 N N . ASN A 1 209 ? -8.711 16.755 -24.682 1.00 45.19 209 ASN A N 1
ATOM 1597 C CA . ASN A 1 209 ? -9.904 17.573 -24.402 1.00 45.19 209 ASN A CA 1
ATOM 1598 C C . ASN A 1 209 ? -9.591 19.021 -23.959 1.00 45.19 209 ASN A C 1
ATOM 1600 O O . ASN A 1 209 ? -10.516 19.762 -23.625 1.00 45.19 209 ASN A O 1
ATOM 1604 N N . GLU A 1 210 ? -8.319 19.439 -23.957 1.00 44.00 210 GLU A N 1
ATOM 1605 C CA . GLU A 1 210 ? -7.882 20.815 -23.636 1.00 44.00 210 GLU A CA 1
ATOM 1606 C C . GLU A 1 210 ? -7.449 21.640 -24.874 1.00 44.00 210 GLU A C 1
ATOM 1608 O O . GLU A 1 210 ? -6.736 22.642 -24.748 1.00 44.00 210 GLU A O 1
ATOM 1613 N N . HIS A 1 211 ? -7.889 21.259 -26.079 1.00 35.97 211 HIS A N 1
ATOM 1614 C CA . HIS A 1 211 ? -7.662 22.016 -27.320 1.00 35.97 211 HIS A CA 1
ATOM 1615 C C . HIS A 1 211 ? -8.959 22.454 -28.001 1.00 35.97 211 HIS A C 1
ATOM 1617 O O . HIS A 1 211 ? -9.851 21.602 -28.204 1.00 35.97 211 HIS A O 1
#

Nearest PDB structures (foldseek):
  6su2-assembly2_B-2  TM=7.402E-01  e=1.814E-12  Trypanosoma congolense IL3000
  4hyv-assembly1_A  TM=7.546E-01  e=5.105E-12  Trypanosoma brucei brucei
  3qv9-assembly1_A  TM=7.556E-01  e=1.352E-11  Trypanosoma cruzi
  3e0v-assembly1_D  TM=7.000E-01  e=2.641E-11  Leishmania mexicana
  1pkl-assembly1_D  TM=6.875E-01  e=8.923E-11  Leishmania mexicana

Secondary structure (DSSP, 8-state):
---TT-EEEEESSTTS-STTEEEEEEEEEETTEEEEEE-S-----SS--EEEETT------SS-GGGGHIIIIIHHHT-SEEEEET--SHHHHHHHHHHHHTSTT-TT-EEEEEEETT-HHHHHHHHHTT--EEEESSSGGGGT-SS--HHHHHHHHHHHHTTTS-TTT-PPPSEEE--HHHHT-S-HHHHHHHHHHHHHHHHHHHHTT--

Mean predicted aligned error: 11.79 Å

InterPro domains:
  IPR001697 Pyruvate kinase [PTHR11817] (2-119)
  IPR015793 Pyruvate kinase, barrel [PF00224] (21-119)
  IPR015806 Pyruvate kinase, insert domain superfamily [G3DSA:2.40.33.10] (2-61)
  IPR015813 Pyruvate/Phosphoenolpyruvate kinase-like domain superfamily [SSF51621] (50-203)
  IPR040442 Pyruvate kinase-like domain superfamily [G3DSA:3.20.20.60] (62-119)
  IPR040442 Pyruvate kinase-like domain superfamily [G3DSA:3.20.20.60] (120-202)

pLDDT: mean 76.66, std 13.34, range [35.97, 92.25]

Solvent-accessible surface area (backbone atoms only — not comparable to full-atom values): 12136 Å² total; per-residue (Å²): 117,80,53,66,71,36,44,34,38,41,12,75,56,80,84,73,84,54,63,40,44,37,40,29,37,26,71,41,70,59,90,94,46,73,44,63,45,77,74,55,91,49,55,81,82,77,94,71,65,47,76,46,60,58,94,47,75,71,93,67,72,77,71,53,84,77,56,52,49,45,76,53,58,31,45,76,66,53,49,62,68,44,74,37,68,80,59,84,49,75,60,41,58,48,53,52,48,56,54,34,61,73,38,72,85,32,69,80,36,43,69,29,40,46,36,52,69,90,42,55,69,57,37,23,54,31,45,77,67,76,40,61,31,31,35,28,76,56,56,62,72,30,24,85,37,96,61,70,52,72,66,37,51,48,50,48,24,43,42,55,41,31,36,66,80,34,80,87,79,32,30,33,42,79,41,78,50,80,52,64,27,58,74,74,21,83,43,34,68,60,49,53,54,51,54,52,49,44,45,52,51,44,54,49,71,52,65,68,74,80,115

Sequence (211 aa):
VLKKGDTLFLGEYLFAGSQTSVWLEVFEVKGDDVGCVVKNSATLVGTMYTLHAAESHIDLPTLTEKDRIIATWGVKNKIDFLSLSHARHVEDVRQARQFLSKLDDLNQTQIFAKIESVEKTALYRCNMAGKPAVLTRVVDSMTNNLRPTRAVATDVANAVLDGFLVPFLTGGSDAIILGAETLHGLRPVETISTVGRICVEAQLSFGENEH

Organism: Cucumis melo (NCBI:txid3656)

Foldseek 3Di:
DDDQQWKKKKAADGPPPDLGIWIWGFHDDDPPDTDTDTPDHGDHDDDDIDMDIPPDDDPDQQDDPVNCCCLPVVLVVLAQEDETEPPDDPVSVVVVQVVQVVHPNNNNRAYEYEDELVPQVVLLVCVVVVHAYEYEPLQVVLLEDLDGDPNSLVSLLCLLCQCPPCVNRTRHHPYYDYDSCLPRRPCNPSVVVNSVVSNVVSVVVRVVVPD

Radius of gyration: 19.37 Å; Cα contacts (8 Å, |Δi|>4): 333; chains: 1; bounding box: 47×44×54 Å